Protein AF-0000000084525600 (afdb_homodimer)

Radius of gyration: 21.34 Å; Cα contacts (8 Å, |Δi|>4): 444; chains: 2; bounding box: 60×58×40 Å

Organism: NCBI:txid1123501

Sequence (370 aa):
MEPIRRAALVKATITEIGERGSLDVTVAQIARRAGMSAALAHHYFGGKEDIFLAAMRHTLTVYGAEVRGALAMASGPRERLEAVVRAGFSSSNFRTETVAAWLNFYVLALTSPTAARLLKIYQGRLRANLRHALRPLSAEPAPVAERIAALIDGLYLREALARQTPDGAAATAQVLAALDKELSSMEPIRRAALVKATITEIGERGSLDVTVAQIARRAGMSAALAHHYFGGKEDIFLAAMRHTLTVYGAEVRGALAMASGPRERLEAVVRAGFSSSNFRTETVAAWLNFYVLALTSPTAARLLKIYQGRLRANLRHALRPLSAEPAPVAERIAALIDGLYLREALARQTPDGAAATAQVLAALDKELSS

Foldseek 3Di:
DLVVLLVLLLVLLLVVLLVVLELPDFCQSSQVSSVHHSVVSCVNQNGSVRSLLSSVVVVLVVLVVQLVVQCVVADALLSNLLSLLLSLLDPVCLPSSNLSSVVNLVVCLVPDVSSVVVVCVSLVVQLVSQLVSCVVQAPCSNVLSVVLSVLSVVLSNCQSPDPDHRDSPVSSVVSVVVVCVRRPD/DLVVLLVLLLVLLLVVLLVVLELPDFLQSSQVSSVHHSVVSCVNQNGSVRSLLSSVVVVLVVLVVQLVVQCVVADALLSNLLSLLLSLLDPVCLPSSNLSSVVNLVVCLVPDVSSVVVVCVSLVVQLVSQLVSCVVQAPCSNVLSVVLSVLSVVLSNCQSPDPDHRDSVVSSVVSVVVVCVRRVD

Secondary structure (DSSP, 8-state):
-HHHHHHHHHHHHHHHHHHHSSS---HHHHHHHTT--HHHHHHHH-SHHHHHHHHHHHHHHHHHHHHHHHHHH--SHHHHHHHHHHHHT-GGGGSHHHHHHHHHHHHHHTT-HHHHHHHHHHHHHHHHHHHHHHTTT-S-HHHHHHHHHHHHHHHHHHHHT-SSPP-HHHHHHHHHHHHHHHH--/-HHHHHHHHHHHHHHHHHHHSSS---HHHHHHHTT--HHHHHHHH-SHHHHHHHHHHHHHHHHHHHHHHHHHH--SHHHHHHHHHHHTT-GGGGSHHHHHHHHHHHHHHTT-HHHHHHHHHHHHHHHHHHHHHHTTT-S-HHHHHHHHHHHHHHHHHHHHT-SSPP-HHHHHHHHHHHHHHHH--

Solvent-accessible surface area (backbone atoms only — not comparable to full-atom values): 18825 Å² total; per-residue (Å²): 110,68,66,56,54,52,49,36,42,26,52,22,40,39,49,53,24,26,76,66,28,41,82,89,62,50,54,52,59,26,16,51,69,43,73,42,52,46,68,57,45,34,70,74,44,53,53,55,67,45,40,48,52,50,28,48,52,50,52,50,50,54,50,49,49,52,37,52,55,42,43,71,70,34,78,54,43,68,41,32,43,49,29,54,51,44,56,68,35,34,72,74,58,62,34,64,31,46,43,26,46,52,43,46,45,56,31,44,29,73,74,31,70,67,46,34,50,53,49,48,51,53,54,47,51,53,34,48,55,38,24,62,31,27,50,90,62,39,97,54,24,63,65,52,18,51,51,50,48,21,28,51,50,13,39,45,54,52,35,65,68,39,94,57,82,63,53,35,66,60,49,38,51,52,53,52,51,52,48,50,35,70,53,52,128,112,67,67,56,54,51,49,37,42,26,53,22,40,40,49,52,25,26,76,66,28,40,82,88,64,50,54,53,59,27,16,52,70,43,74,42,51,46,68,56,45,33,70,75,45,53,53,57,67,45,40,46,51,51,29,49,52,50,52,50,48,53,50,50,49,53,37,51,55,42,43,72,69,35,78,55,43,68,41,31,44,51,30,54,50,43,57,68,35,36,72,74,58,62,33,63,29,47,41,25,46,52,43,45,45,57,32,45,29,71,72,31,69,67,46,33,50,53,50,47,52,52,54,48,51,56,34,50,54,38,23,62,30,26,51,88,63,38,97,54,23,64,65,52,19,52,52,53,49,20,28,52,50,11,40,46,54,54,36,66,66,39,94,57,82,63,54,37,66,60,49,37,51,51,53,52,52,53,48,48,34,70,51,54,127

Structure (mmCIF, N/CA/C/O backbone):
data_AF-0000000084525600-model_v1
#
loop_
_entity.id
_entity.type
_entity.pdbx_description
1 polymer 'HTH-type transcriptional regulator BetI'
#
loop_
_atom_site.group_PDB
_atom_site.id
_atom_site.type_symbol
_atom_site.label_atom_id
_atom_site.label_alt_id
_atom_site.label_comp_id
_atom_site.label_asym_id
_atom_site.label_entity_id
_atom_si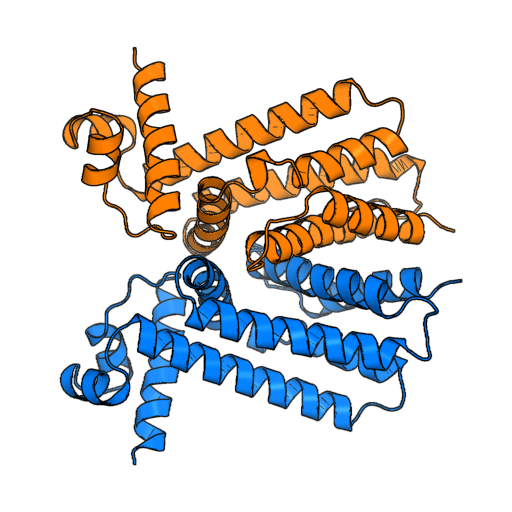te.label_seq_id
_atom_site.pdbx_PDB_ins_code
_atom_site.Cartn_x
_atom_site.Cartn_y
_atom_site.Cartn_z
_atom_site.occupancy
_atom_site.B_iso_or_equiv
_atom_site.auth_seq_id
_atom_site.auth_comp_id
_atom_site.auth_asym_id
_atom_site.auth_atom_id
_atom_site.pdbx_PDB_model_num
ATOM 1 N N . MET A 1 1 ? 33 9.891 14.031 1 55.5 1 MET A N 1
ATOM 2 C CA . MET A 1 1 ? 32.031 10.688 14.766 1 55.5 1 MET A CA 1
ATOM 3 C C . MET A 1 1 ? 30.844 11.031 13.883 1 55.5 1 MET A C 1
ATOM 5 O O . MET A 1 1 ? 29.688 10.875 14.289 1 55.5 1 MET A O 1
ATOM 9 N N . GLU A 1 2 ? 31.078 11.297 12.555 1 70.38 2 GLU A N 1
ATOM 10 C CA . GLU A 1 2 ? 30.078 11.789 11.609 1 70.38 2 GLU A CA 1
ATOM 11 C C . GLU A 1 2 ? 29.109 10.68 11.211 1 70.38 2 GLU A C 1
ATOM 13 O O . GLU A 1 2 ? 27.891 10.859 11.273 1 70.38 2 GLU A O 1
ATOM 18 N N . PRO A 1 3 ? 29.75 9.555 11.195 1 72.94 3 PRO A N 1
ATOM 19 C CA . PRO A 1 3 ? 28.844 8.461 10.82 1 72.94 3 PRO A CA 1
ATOM 20 C C . PRO A 1 3 ? 27.938 8.039 11.969 1 72.94 3 PRO A C 1
ATOM 22 O O . PRO A 1 3 ? 26.766 7.703 11.734 1 72.94 3 PRO A O 1
ATOM 25 N N . ILE A 1 4 ? 28.406 8.219 13.102 1 82.81 4 ILE A N 1
ATOM 26 C CA . ILE A 1 4 ? 27.625 7.809 14.258 1 82.81 4 ILE A CA 1
ATOM 27 C C . ILE A 1 4 ? 26.469 8.789 14.484 1 82.81 4 ILE A C 1
A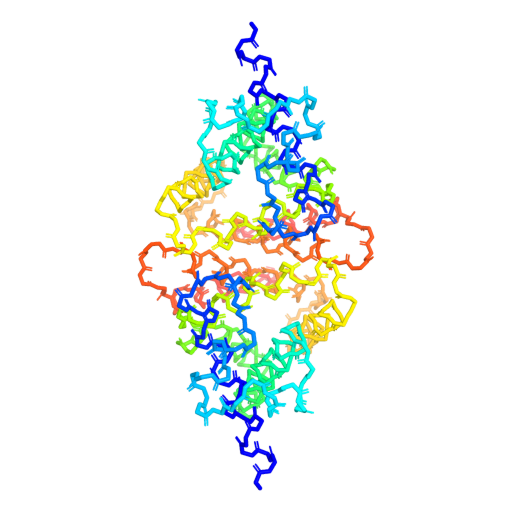TOM 29 O O . ILE A 1 4 ? 25.344 8.383 14.758 1 82.81 4 ILE A O 1
ATOM 33 N N . ARG A 1 5 ? 26.75 10.086 14.367 1 87.88 5 ARG A N 1
ATOM 34 C CA . ARG A 1 5 ? 25.734 11.109 14.57 1 87.88 5 ARG A CA 1
ATOM 35 C C . ARG A 1 5 ? 24.656 11.023 13.492 1 87.88 5 ARG A C 1
ATOM 37 O O . ARG A 1 5 ? 23.469 11.18 13.789 1 87.88 5 ARG A O 1
ATOM 44 N N . ARG A 1 6 ? 25.062 10.727 12.336 1 90.88 6 ARG A N 1
ATOM 45 C CA . ARG A 1 6 ? 24.109 10.562 11.25 1 90.88 6 ARG A CA 1
ATOM 46 C C . ARG A 1 6 ? 23.188 9.375 11.508 1 90.88 6 ARG A C 1
ATOM 48 O O . ARG A 1 6 ? 21.969 9.461 11.281 1 90.88 6 ARG A O 1
ATOM 55 N N . ALA A 1 7 ? 23.828 8.352 12 1 92.69 7 ALA A N 1
ATOM 56 C CA . ALA A 1 7 ? 23.047 7.152 12.305 1 92.69 7 ALA A CA 1
ATOM 57 C C . ALA A 1 7 ? 22.047 7.418 13.422 1 92.69 7 ALA A C 1
ATOM 59 O O . ALA A 1 7 ? 20.938 6.887 13.406 1 92.69 7 ALA A O 1
ATOM 60 N N . ALA A 1 8 ? 22.453 8.188 14.344 1 94.62 8 ALA A N 1
ATOM 61 C CA . ALA A 1 8 ? 21.562 8.531 15.453 1 94.62 8 ALA A CA 1
ATOM 62 C C . ALA A 1 8 ? 20.359 9.336 14.969 1 94.62 8 ALA A C 1
ATOM 64 O O . ALA A 1 8 ? 19.234 9.117 15.43 1 94.62 8 ALA A O 1
ATOM 65 N N . LEU A 1 9 ? 20.625 10.219 14.055 1 94.88 9 LEU A N 1
ATOM 66 C CA . LEU A 1 9 ? 19.547 11.023 13.492 1 94.88 9 LEU A CA 1
ATOM 67 C C . LEU A 1 9 ? 18.594 10.156 12.664 1 94.88 9 LEU A C 1
ATOM 69 O O . LEU A 1 9 ? 17.375 10.344 12.719 1 94.88 9 LEU A O 1
ATOM 73 N N . VAL A 1 10 ? 19.141 9.281 11.992 1 95.19 10 VAL A N 1
ATOM 74 C CA . VAL A 1 10 ? 18.359 8.359 11.172 1 95.19 10 VAL A CA 1
ATOM 75 C C . VAL A 1 10 ? 17.453 7.5 12.062 1 95.19 10 VAL A C 1
ATOM 77 O O . VAL A 1 10 ? 16.266 7.379 11.805 1 95.19 10 VAL A O 1
ATOM 80 N N . LYS A 1 11 ? 18 7 13.102 1 95.06 11 LYS A N 1
ATOM 81 C CA . LYS A 1 11 ? 17.234 6.176 14.031 1 95.06 11 LYS A CA 1
ATOM 82 C C . LYS A 1 11 ? 16.156 6.996 14.727 1 95.06 11 LYS A C 1
ATOM 84 O O . LYS A 1 11 ? 15.031 6.527 14.898 1 95.06 11 LYS A O 1
ATOM 89 N N . ALA A 1 12 ? 16.516 8.164 15.109 1 96.56 12 ALA A N 1
ATOM 90 C CA . ALA A 1 12 ? 15.57 9.07 15.75 1 96.56 12 ALA A CA 1
ATOM 91 C C . ALA A 1 12 ? 14.414 9.406 14.82 1 96.56 12 ALA A C 1
ATOM 93 O O . ALA A 1 12 ? 13.273 9.531 15.258 1 96.56 12 ALA A O 1
ATOM 94 N N . THR A 1 13 ? 14.711 9.57 13.547 1 96.62 13 THR A N 1
ATOM 95 C CA . THR A 1 13 ? 13.695 9.891 12.547 1 96.62 13 THR A CA 1
ATOM 96 C C . THR A 1 13 ? 12.664 8.766 12.445 1 96.62 13 THR A C 1
ATOM 98 O O . THR A 1 13 ? 11.461 9.016 12.492 1 96.62 13 THR A O 1
ATOM 101 N N . ILE A 1 14 ? 13.133 7.59 12.383 1 96 14 ILE A N 1
ATOM 102 C CA . ILE A 1 14 ? 12.258 6.426 12.273 1 96 14 ILE A CA 1
ATOM 103 C C . ILE A 1 14 ? 11.383 6.312 13.516 1 96 14 ILE A C 1
ATOM 105 O O . ILE A 1 14 ? 10.18 6.082 13.422 1 96 14 ILE A O 1
ATOM 109 N N . THR A 1 15 ? 11.984 6.547 14.609 1 95.56 15 THR A N 1
ATOM 110 C CA . THR A 1 15 ? 11.258 6.434 15.875 1 95.56 15 THR A CA 1
ATOM 111 C C . THR A 1 15 ? 10.195 7.516 15.992 1 95.56 15 THR A C 1
ATOM 113 O O . THR A 1 15 ? 9.055 7.234 16.359 1 95.56 15 THR A O 1
ATOM 116 N N . GLU A 1 16 ? 10.562 8.773 15.641 1 95.75 16 GLU A N 1
ATOM 117 C CA . GLU A 1 16 ? 9.609 9.883 15.734 1 95.75 16 GLU A CA 1
ATOM 118 C C . GLU A 1 16 ? 8.438 9.68 14.789 1 95.75 16 GLU A C 1
ATOM 120 O O . GLU A 1 16 ? 7.281 9.906 15.164 1 95.75 16 GLU A O 1
ATOM 125 N N . ILE A 1 17 ? 8.672 9.227 13.602 1 94.25 17 ILE A N 1
ATOM 126 C CA . ILE A 1 17 ? 7.625 8.977 12.625 1 94.25 17 ILE A CA 1
ATOM 127 C C . ILE A 1 17 ? 6.734 7.828 13.102 1 94.25 17 ILE A C 1
ATOM 129 O O . ILE A 1 17 ? 5.516 7.867 12.922 1 94.25 17 ILE A O 1
ATOM 133 N N . GLY A 1 18 ? 7.383 6.844 13.703 1 92.81 18 GLY A N 1
ATOM 134 C CA . GLY A 1 18 ? 6.633 5.727 14.25 1 92.81 18 GLY A CA 1
ATOM 135 C C . GLY A 1 18 ? 5.652 6.137 15.328 1 92.81 18 GLY A C 1
ATOM 136 O O . GLY A 1 18 ? 4.508 5.684 15.344 1 92.81 18 GLY A O 1
ATOM 137 N N . GLU A 1 19 ? 6.074 6.984 16.234 1 92 19 GLU A N 1
ATOM 138 C CA . GLU A 1 19 ? 5.246 7.43 17.344 1 92 19 GLU A CA 1
ATOM 139 C C . GLU A 1 19 ? 4.098 8.312 16.859 1 92 19 GLU A C 1
ATOM 141 O O . GLU A 1 19 ? 2.98 8.227 17.359 1 92 19 GLU A O 1
ATOM 146 N N . ARG A 1 20 ? 4.391 9.109 15.852 1 91.31 20 ARG A N 1
ATOM 147 C CA . ARG A 1 20 ? 3.389 10.047 15.352 1 91.31 20 ARG A CA 1
ATOM 148 C C . ARG A 1 20 ? 2.5 9.391 14.297 1 91.31 20 ARG A C 1
ATOM 150 O O . ARG A 1 20 ? 1.348 9.781 14.117 1 91.31 20 ARG A O 1
ATOM 157 N N . GLY A 1 21 ? 3.135 8.469 13.562 1 91.62 21 GLY A N 1
ATOM 158 C CA . GLY A 1 21 ? 2.43 7.797 12.484 1 91.62 21 GLY A CA 1
ATOM 159 C C . GLY A 1 21 ? 2.482 8.555 11.164 1 91.62 21 GLY A C 1
ATOM 160 O O . GLY A 1 21 ? 1.994 8.07 10.148 1 91.62 21 GLY A O 1
ATOM 161 N N . SER A 1 22 ? 3.018 9.82 11.234 1 91.25 22 SER A N 1
ATOM 162 C CA . SER A 1 22 ? 3.037 10.68 10.062 1 91.25 22 SER A CA 1
ATOM 163 C C . SER A 1 22 ? 4.348 11.445 9.961 1 91.25 22 SER A C 1
ATOM 165 O O . SER A 1 22 ? 5.188 11.383 10.859 1 91.25 22 SER A O 1
ATOM 167 N N . LEU A 1 23 ? 4.465 12.156 8.828 1 89.94 23 LEU A N 1
ATOM 168 C CA . LEU A 1 23 ? 5.656 12.977 8.625 1 89.94 23 LEU A CA 1
ATOM 169 C C . LEU A 1 23 ? 5.516 14.32 9.32 1 89.94 23 LEU A C 1
ATOM 171 O O . LEU A 1 23 ? 6.344 15.211 9.125 1 89.94 23 LEU A O 1
ATOM 175 N N . ASP A 1 24 ? 4.457 14.43 10.102 1 87.62 24 ASP A N 1
ATOM 176 C CA . ASP A 1 24 ? 4.258 15.672 10.836 1 87.62 24 ASP A CA 1
ATOM 177 C C . ASP A 1 24 ? 5.172 15.742 12.055 1 87.62 24 ASP A C 1
ATOM 179 O O . ASP A 1 24 ? 4.695 15.812 13.195 1 87.62 24 ASP A O 1
ATOM 183 N N . VAL A 1 25 ? 6.43 15.703 11.867 1 92.06 25 VAL A N 1
ATOM 184 C CA . VAL A 1 25 ? 7.484 15.836 12.875 1 92.06 25 VAL A CA 1
ATOM 185 C C . VAL A 1 25 ? 8.453 16.938 12.469 1 92.06 25 VAL A C 1
ATOM 187 O O . VAL A 1 25 ? 8.586 17.25 11.281 1 92.06 25 VAL A O 1
ATOM 190 N N . THR A 1 26 ? 9.055 17.531 13.445 1 92.94 26 THR A N 1
ATOM 191 C CA . THR A 1 26 ? 9.977 18.625 13.141 1 92.94 26 THR A CA 1
ATOM 192 C C . THR A 1 26 ? 11.422 18.141 13.258 1 92.94 26 THR A C 1
ATOM 194 O O . THR A 1 26 ? 11.703 17.156 13.93 1 92.94 26 THR A O 1
ATOM 197 N N . VAL A 1 27 ? 12.258 18.891 12.594 1 94.31 27 VAL A N 1
ATOM 198 C CA . VAL A 1 27 ? 13.688 18.625 12.719 1 94.31 27 VAL A CA 1
ATOM 199 C C . VAL A 1 27 ? 14.109 18.734 14.18 1 94.31 27 VAL A C 1
ATOM 201 O O . VAL A 1 27 ? 14.93 17.953 14.656 1 94.31 27 VAL A O 1
ATOM 204 N N . ALA A 1 28 ? 13.508 19.672 14.852 1 95.38 28 ALA A N 1
ATOM 205 C CA . ALA A 1 28 ? 13.828 19.891 16.266 1 95.38 28 ALA A CA 1
ATOM 206 C C . ALA A 1 28 ? 13.469 18.672 17.109 1 95.38 28 ALA A C 1
ATOM 208 O O . ALA A 1 28 ? 14.227 18.266 17.984 1 95.38 28 ALA A O 1
ATOM 209 N N . GLN A 1 29 ? 12.344 18.078 16.922 1 95.88 29 GLN A N 1
ATOM 210 C CA . GLN A 1 29 ? 11.906 16.875 17.625 1 95.88 29 GLN A CA 1
ATOM 211 C C . GLN A 1 29 ? 12.836 15.703 17.344 1 95.88 29 GLN A C 1
ATOM 213 O O . GLN A 1 29 ? 13.203 14.969 18.266 1 95.88 29 GLN A O 1
ATOM 218 N N . ILE A 1 30 ? 13.227 15.547 16.078 1 96.44 30 ILE A N 1
ATOM 219 C CA . ILE A 1 30 ? 14.125 14.477 15.672 1 96.44 30 ILE A CA 1
ATOM 220 C C . ILE A 1 30 ? 15.484 14.672 16.344 1 96.44 30 ILE A C 1
ATOM 222 O O . ILE A 1 30 ? 16.047 13.727 16.891 1 96.44 30 ILE A O 1
ATOM 226 N N . ALA A 1 31 ? 15.938 15.93 16.266 1 96.56 31 ALA A N 1
ATOM 227 C CA . ALA A 1 31 ? 17.234 16.266 16.859 1 96.56 31 ALA A CA 1
ATOM 228 C C . ALA A 1 31 ? 17.234 15.984 18.359 1 96.56 31 ALA A C 1
ATOM 230 O O . ALA A 1 31 ? 18.188 15.383 18.875 1 96.56 31 ALA A O 1
ATOM 231 N N . ARG A 1 32 ? 16.219 16.391 19.016 1 96.81 32 ARG A N 1
ATOM 232 C CA . ARG A 1 32 ? 16.094 16.172 20.453 1 96.81 32 ARG A CA 1
ATOM 233 C C . ARG A 1 32 ? 16.125 14.688 20.797 1 96.81 32 ARG A C 1
ATOM 235 O O . ARG A 1 32 ? 16.812 14.281 21.734 1 96.81 32 ARG A O 1
ATOM 242 N N . ARG A 1 33 ? 15.414 13.938 20.094 1 95.69 33 ARG A N 1
ATOM 243 C CA . ARG A 1 33 ? 15.391 12.492 20.297 1 95.69 33 ARG A CA 1
ATOM 244 C C . ARG A 1 33 ? 16.781 11.891 20.109 1 95.69 33 ARG A C 1
ATOM 246 O O . ARG A 1 33 ? 17.141 10.922 20.781 1 95.69 33 ARG A O 1
ATOM 253 N N . ALA A 1 34 ? 17.547 12.445 19.172 1 96 34 ALA A N 1
ATOM 254 C CA . ALA A 1 34 ? 18.891 11.953 18.859 1 96 34 ALA A CA 1
ATOM 255 C C . ALA A 1 34 ? 19.922 12.508 19.828 1 96 34 ALA A C 1
ATOM 257 O O . ALA A 1 34 ? 21.109 12.195 19.734 1 96 34 ALA A O 1
ATOM 258 N N . GLY A 1 35 ? 19.5 13.359 20.719 1 96 35 GLY A N 1
ATOM 259 C CA . GLY A 1 35 ? 20.422 13.984 21.656 1 96 35 GLY A CA 1
ATOM 260 C C . GLY A 1 35 ? 21.281 15.055 21.016 1 96 35 GLY A C 1
ATOM 261 O O . GLY A 1 35 ? 22.453 15.219 21.375 1 96 35 GLY A O 1
ATOM 262 N N . MET A 1 36 ? 20.734 15.68 20.016 1 95.62 36 MET A N 1
ATOM 263 C CA . MET A 1 36 ? 21.484 16.688 19.266 1 95.62 36 MET A CA 1
ATOM 264 C C . MET A 1 36 ? 20.703 18 19.188 1 95.62 36 MET A C 1
ATOM 266 O O . MET A 1 36 ? 19.5 18.031 19.453 1 95.62 36 MET A O 1
ATOM 270 N N . SER A 1 37 ? 21.453 19.062 18.828 1 94.56 37 SER A N 1
ATOM 271 C CA . SER A 1 37 ? 20.781 20.328 18.578 1 94.56 37 SER A CA 1
ATOM 272 C C . SER A 1 37 ? 20.156 20.359 17.188 1 94.56 37 SER A C 1
ATOM 274 O O . SER A 1 37 ? 20.594 19.625 16.281 1 94.56 37 SER A O 1
ATOM 276 N N . ALA A 1 38 ? 19.094 21.172 17 1 93.94 38 ALA A N 1
ATOM 277 C CA . ALA A 1 38 ? 18.469 21.344 15.695 1 93.94 38 ALA A CA 1
ATOM 278 C C . ALA A 1 38 ? 19.484 21.859 14.672 1 93.94 38 ALA A C 1
ATOM 280 O O . ALA A 1 38 ? 19.438 21.453 13.5 1 93.94 38 ALA A O 1
ATOM 281 N N . ALA A 1 39 ? 20.422 22.703 15.109 1 93.31 39 ALA A N 1
ATOM 282 C CA . ALA A 1 39 ? 21.453 23.25 14.234 1 93.31 39 ALA A CA 1
ATOM 283 C C . ALA A 1 39 ? 22.375 22.156 13.719 1 93.31 39 ALA A C 1
ATOM 285 O O . ALA A 1 39 ? 22.719 22.141 12.531 1 93.31 39 ALA A O 1
ATOM 286 N N . LEU A 1 40 ? 22.688 21.328 14.523 1 91.94 40 LEU A N 1
ATOM 287 C CA . LEU A 1 40 ? 23.562 20.219 14.148 1 91.94 40 LEU A CA 1
ATOM 288 C C . LEU A 1 40 ? 22.859 19.266 13.188 1 91.94 40 LEU A C 1
ATOM 290 O O . LEU A 1 40 ? 23.469 18.797 12.227 1 91.94 40 LEU A O 1
ATOM 294 N N . ALA A 1 41 ? 21.578 18.969 13.461 1 93.12 41 ALA A N 1
ATOM 295 C CA . ALA A 1 41 ? 20.797 18.125 12.57 1 93.12 41 ALA A CA 1
ATOM 296 C C . ALA A 1 41 ? 20.703 18.734 11.172 1 93.12 41 ALA A C 1
ATOM 298 O O . ALA A 1 41 ? 20.828 18.031 10.172 1 93.12 41 ALA A O 1
ATOM 299 N N . HIS A 1 42 ? 20.516 20.016 11.156 1 92 42 HIS A N 1
ATOM 300 C CA . HIS A 1 42 ? 20.438 20.719 9.883 1 92 42 HIS A CA 1
ATOM 301 C C . HIS A 1 42 ? 21.766 20.656 9.125 1 92 42 HIS A C 1
ATOM 303 O O . HIS A 1 42 ? 21.781 20.594 7.895 1 92 42 HIS A O 1
ATOM 309 N N . HIS A 1 43 ? 22.766 20.75 9.883 1 90.38 43 HIS A N 1
ATOM 310 C CA . HIS A 1 43 ? 24.078 20.641 9.281 1 90.38 43 HIS A CA 1
ATOM 311 C C . HIS A 1 43 ? 24.281 19.297 8.594 1 90.38 43 HIS A C 1
ATOM 313 O O . HIS A 1 43 ? 24.828 19.234 7.492 1 90.38 43 HIS A O 1
ATOM 319 N N . TYR A 1 44 ? 23.703 18.281 9.156 1 90 44 TYR A N 1
ATOM 320 C CA . TYR A 1 44 ? 23.922 16.938 8.625 1 90 44 TYR A CA 1
ATOM 321 C C . TYR A 1 44 ? 22.953 16.656 7.469 1 90 44 TYR A C 1
ATOM 323 O O . TYR A 1 44 ? 23.328 16 6.492 1 90 44 TYR A O 1
ATOM 331 N N . PHE A 1 45 ? 21.609 16.984 7.438 1 89.38 45 PHE A N 1
ATOM 332 C CA . PHE A 1 45 ? 20.641 16.516 6.457 1 89.38 45 PHE A CA 1
ATOM 333 C C . PHE A 1 45 ? 19.828 17.672 5.887 1 89.38 45 PHE A C 1
ATOM 335 O O . PHE A 1 45 ? 19.203 17.531 4.84 1 89.38 45 PHE A O 1
ATOM 342 N N . GLY A 1 46 ? 20 18.734 6.367 1 88.25 46 GLY A N 1
ATOM 343 C CA . GLY A 1 46 ? 19.188 19.844 5.906 1 88.25 46 GLY A CA 1
ATOM 344 C C . GLY A 1 46 ? 17.812 19.875 6.527 1 88.25 46 GLY A C 1
ATOM 345 O O . GLY A 1 46 ? 17.672 19.953 7.75 1 88.25 46 GLY A O 1
ATOM 346 N N . GLY A 1 47 ? 16.703 19.5 5.668 1 90.12 47 GLY A N 1
ATOM 347 C CA . GLY A 1 47 ? 15.336 19.594 6.156 1 90.12 47 GLY A CA 1
ATOM 348 C C . GLY A 1 47 ? 14.742 18.25 6.516 1 90.12 47 GLY A C 1
ATOM 349 O O . GLY A 1 47 ? 15.43 17.219 6.461 1 90.12 47 GLY A O 1
ATOM 350 N N . LYS A 1 48 ? 13.531 18.281 6.906 1 91 48 LYS A N 1
ATOM 351 C CA . LYS A 1 48 ? 12.828 17.094 7.391 1 91 48 LYS A CA 1
ATOM 352 C C . LYS A 1 48 ? 12.734 16.031 6.301 1 91 48 LYS A C 1
ATOM 354 O O . LYS A 1 48 ? 12.914 14.836 6.57 1 91 48 LYS A O 1
ATOM 359 N N . GLU A 1 49 ? 12.477 16.453 5.109 1 92.62 49 GLU A N 1
ATOM 360 C CA . GLU A 1 49 ? 12.375 15.5 4.008 1 92.62 49 GLU A CA 1
ATOM 361 C C . GLU A 1 49 ? 13.719 14.812 3.758 1 92.62 49 GLU A C 1
ATOM 363 O O . GLU A 1 49 ? 13.766 13.602 3.514 1 92.62 49 GLU A O 1
ATOM 368 N N . ASP A 1 50 ? 14.758 15.555 3.861 1 94.31 50 ASP A N 1
ATOM 369 C CA . ASP A 1 50 ? 16.094 15.008 3.639 1 94.31 50 ASP A CA 1
ATOM 370 C C . ASP A 1 50 ? 16.453 13.977 4.707 1 94.31 50 ASP A C 1
ATOM 372 O O . ASP A 1 50 ? 17.047 12.945 4.406 1 94.31 50 ASP A O 1
ATOM 376 N N . ILE A 1 51 ? 16.125 14.312 5.926 1 94.75 51 ILE A N 1
ATOM 377 C CA . ILE A 1 51 ? 16.422 13.383 7.016 1 94.75 51 ILE A CA 1
ATOM 378 C C . ILE A 1 51 ? 15.594 12.109 6.836 1 94.75 51 ILE A C 1
ATOM 380 O O . ILE A 1 51 ? 16.078 11.008 7.082 1 94.75 51 ILE A O 1
ATOM 384 N N . PHE A 1 52 ? 14.383 12.281 6.465 1 96.44 52 PHE A N 1
ATOM 385 C CA . PHE A 1 52 ? 13.516 11.125 6.266 1 96.44 52 PHE A CA 1
ATOM 386 C C . PHE A 1 52 ? 14.031 10.25 5.129 1 96.44 52 PHE A C 1
ATOM 388 O O . PHE A 1 52 ? 14.047 9.023 5.238 1 96.44 52 PHE A O 1
ATOM 395 N N . LEU A 1 53 ? 14.445 10.852 4.008 1 97.12 53 LEU A N 1
ATOM 396 C CA . LEU A 1 53 ? 14.977 10.102 2.877 1 97.12 53 LEU A CA 1
ATOM 397 C C . LEU A 1 53 ? 16.234 9.336 3.279 1 97.12 53 LEU A C 1
ATOM 399 O O . LEU A 1 53 ? 16.438 8.203 2.846 1 97.12 53 LEU A O 1
ATOM 403 N N . ALA A 1 54 ? 17 9.969 4.137 1 96.12 54 ALA A N 1
ATOM 404 C CA . ALA A 1 54 ? 18.188 9.281 4.652 1 96.12 54 ALA A CA 1
ATOM 405 C C . ALA A 1 54 ? 17.797 8.07 5.504 1 96.12 54 ALA A C 1
ATOM 407 O O . ALA A 1 54 ? 18.422 7.02 5.422 1 96.12 54 ALA A O 1
ATOM 408 N N . ALA A 1 55 ? 16.781 8.242 6.316 1 96.5 55 ALA A N 1
ATOM 409 C CA . ALA A 1 55 ? 16.281 7.148 7.141 1 96.5 55 ALA A CA 1
ATOM 410 C C . ALA A 1 55 ? 15.766 6.004 6.273 1 96.5 55 ALA A C 1
ATOM 412 O O . ALA A 1 55 ? 16.031 4.832 6.555 1 96.5 55 ALA A O 1
ATOM 413 N N . MET A 1 56 ? 15.109 6.316 5.184 1 97.62 56 MET A N 1
ATOM 414 C CA . MET A 1 56 ? 14.57 5.289 4.297 1 97.62 56 MET A CA 1
ATOM 415 C C . MET A 1 56 ? 15.688 4.59 3.529 1 97.62 56 MET A C 1
ATOM 417 O O . MET A 1 56 ? 15.633 3.379 3.312 1 97.62 56 MET A O 1
ATOM 421 N N . ARG A 1 57 ? 16.656 5.367 3.121 1 97.25 57 ARG A N 1
ATOM 422 C CA . ARG A 1 57 ? 17.812 4.75 2.48 1 97.25 57 ARG A CA 1
ATOM 423 C C . ARG A 1 57 ? 18.469 3.734 3.406 1 97.25 57 ARG A C 1
ATOM 425 O O . ARG A 1 57 ? 18.859 2.65 2.969 1 97.25 57 ARG A O 1
ATOM 432 N N . HIS A 1 58 ? 18.609 4.148 4.652 1 95.56 58 HIS A N 1
ATOM 433 C CA . HIS A 1 58 ? 19.172 3.236 5.641 1 95.56 58 HIS A CA 1
ATOM 434 C C . HIS A 1 58 ? 18.312 1.993 5.801 1 95.56 58 HIS A C 1
ATOM 436 O O . HIS A 1 58 ? 18.812 0.87 5.797 1 95.56 58 HIS A O 1
ATOM 442 N N . THR A 1 59 ? 17.031 2.158 5.941 1 95.81 59 THR A N 1
ATOM 443 C CA . THR A 1 59 ? 16.094 1.058 6.102 1 95.81 59 THR A CA 1
ATOM 444 C C . THR A 1 59 ? 16.156 0.104 4.914 1 95.81 59 THR A C 1
ATOM 446 O O . THR A 1 59 ? 16.219 -1.115 5.09 1 95.81 59 THR A O 1
ATOM 449 N N . LEU A 1 60 ? 16.219 0.637 3.709 1 97.06 60 LEU A N 1
ATOM 450 C CA . LEU A 1 60 ? 16.281 -0.168 2.494 1 97.06 60 LEU A CA 1
ATOM 451 C C . LEU A 1 60 ? 17.625 -0.898 2.398 1 97.06 60 LEU A C 1
ATOM 453 O O . LEU A 1 60 ? 17.688 -2.018 1.884 1 97.06 60 LEU A O 1
ATOM 457 N N . THR A 1 61 ? 18.672 -0.244 2.867 1 96.31 61 THR A N 1
ATOM 458 C CA . THR A 1 61 ? 20 -0.874 2.883 1 96.31 61 THR A CA 1
ATOM 459 C C . THR A 1 61 ? 20 -2.084 3.814 1 96.31 61 THR A C 1
ATOM 461 O O . THR A 1 61 ? 20.531 -3.143 3.457 1 96.31 61 THR A O 1
ATOM 464 N N . VAL A 1 62 ? 19.422 -1.923 4.992 1 94.75 62 VAL A N 1
ATOM 465 C CA . VAL A 1 62 ? 19.328 -3.008 5.965 1 94.75 62 VAL A CA 1
ATOM 466 C C . VAL A 1 62 ? 18.484 -4.145 5.395 1 94.75 62 VAL A C 1
ATOM 468 O O . VAL A 1 62 ? 18.875 -5.312 5.473 1 94.75 62 VAL A O 1
ATOM 471 N N . TYR A 1 63 ? 17.375 -3.838 4.801 1 95.69 63 TYR A N 1
ATOM 472 C CA . TYR A 1 63 ? 16.516 -4.816 4.156 1 95.69 63 TYR A CA 1
ATOM 473 C C . TYR A 1 63 ? 17.25 -5.562 3.055 1 95.69 63 TYR A C 1
ATOM 475 O O . TYR A 1 63 ? 17.188 -6.793 2.971 1 95.69 63 TYR A O 1
ATOM 483 N N . GLY A 1 64 ? 17.953 -4.789 2.209 1 97.06 64 GLY A N 1
ATOM 484 C CA . GLY A 1 64 ? 18.734 -5.398 1.145 1 97.06 64 GLY A CA 1
ATOM 485 C C . GLY A 1 64 ? 19.797 -6.363 1.655 1 97.06 64 GLY A C 1
ATOM 486 O O . GLY A 1 64 ? 20.016 -7.418 1.06 1 97.06 64 GLY A O 1
ATOM 487 N N . ALA A 1 65 ? 20.422 -5.98 2.734 1 96.81 65 ALA A N 1
ATOM 488 C CA . ALA A 1 65 ? 21.438 -6.852 3.332 1 96.81 65 ALA A CA 1
ATOM 489 C C . ALA A 1 65 ? 20.812 -8.141 3.85 1 96.81 65 ALA A C 1
ATOM 491 O O . ALA A 1 65 ? 21.391 -9.219 3.709 1 96.81 65 ALA A O 1
ATOM 492 N N . GLU A 1 66 ? 19.625 -8.031 4.461 1 96.12 66 GLU A N 1
ATOM 493 C CA . GLU A 1 66 ? 18.906 -9.211 4.93 1 96.12 66 GLU A CA 1
ATOM 494 C C . GLU A 1 66 ? 18.578 -10.148 3.777 1 96.12 66 GLU A C 1
ATOM 496 O O . GLU A 1 66 ? 18.766 -11.359 3.885 1 96.12 66 GLU A O 1
ATOM 501 N N . VAL A 1 67 ? 18.156 -9.617 2.686 1 97.56 67 VAL A N 1
ATOM 502 C CA . VAL A 1 67 ? 17.812 -10.414 1.511 1 97.56 67 VAL A CA 1
ATOM 503 C C . VAL A 1 67 ? 19.062 -11.094 0.963 1 97.56 67 VAL A C 1
ATOM 505 O O . VAL A 1 67 ? 19.047 -12.297 0.693 1 97.56 67 VAL A O 1
ATOM 508 N N . ARG A 1 68 ? 20.109 -10.328 0.82 1 97.56 68 ARG A N 1
ATOM 509 C CA . ARG A 1 68 ? 21.344 -10.883 0.29 1 97.56 68 ARG A CA 1
ATOM 510 C C . ARG A 1 68 ? 21.859 -12.016 1.174 1 97.56 68 ARG A C 1
ATOM 512 O O . ARG A 1 68 ? 22.344 -13.023 0.671 1 97.56 68 ARG A O 1
ATOM 519 N N . GLY A 1 69 ? 21.812 -11.797 2.465 1 97.56 69 GLY A N 1
ATOM 520 C CA . GLY A 1 69 ? 22.219 -12.852 3.387 1 97.56 69 GLY A CA 1
ATOM 521 C C . GLY A 1 69 ? 21.406 -14.125 3.232 1 97.56 69 GLY A C 1
ATOM 522 O O . GLY A 1 69 ? 21.953 -15.219 3.201 1 97.56 69 GLY A O 1
ATOM 523 N N . ALA A 1 70 ? 20.078 -14.008 3.143 1 97.5 70 ALA A N 1
ATOM 524 C CA . ALA A 1 70 ? 19.188 -15.156 2.967 1 97.5 70 ALA A CA 1
ATOM 525 C C . ALA A 1 70 ? 19.453 -15.859 1.639 1 97.5 70 ALA A C 1
ATOM 527 O O . ALA A 1 70 ? 19.422 -17.094 1.564 1 97.5 70 ALA A O 1
ATOM 528 N N . LEU A 1 71 ? 19.719 -15.055 0.602 1 97.69 71 LEU A N 1
ATOM 529 C CA . LEU A 1 71 ? 19.984 -15.609 -0.722 1 97.69 71 LEU A CA 1
ATOM 530 C C . LEU A 1 71 ? 21.297 -16.391 -0.734 1 97.69 71 LEU A C 1
ATOM 532 O O . LEU A 1 71 ? 21.406 -17.406 -1.433 1 97.69 71 LEU A O 1
ATOM 536 N N . ALA A 1 72 ? 22.234 -15.906 0.018 1 97.44 72 ALA A N 1
ATOM 537 C CA . ALA A 1 72 ? 23.531 -16.578 0.083 1 97.44 72 ALA A CA 1
ATOM 538 C C . ALA A 1 72 ? 23.406 -17.969 0.689 1 97.44 72 ALA A C 1
ATOM 540 O O . ALA A 1 72 ? 24.219 -18.844 0.397 1 97.44 72 ALA A O 1
ATOM 541 N N . MET A 1 73 ? 22.375 -18.188 1.422 1 96.94 73 MET A N 1
ATOM 542 C CA . MET A 1 73 ? 22.188 -19.469 2.121 1 96.94 73 MET A CA 1
ATOM 543 C C . MET A 1 73 ? 21.266 -20.391 1.345 1 96.94 73 MET A C 1
ATOM 545 O O . MET A 1 73 ? 21.109 -21.562 1.693 1 96.94 73 MET A O 1
ATOM 549 N N . ALA A 1 74 ? 20.594 -19.875 0.33 1 97.19 74 ALA A N 1
ATOM 550 C CA . ALA A 1 74 ? 19.594 -20.625 -0.419 1 97.19 74 ALA A CA 1
ATOM 551 C C . ALA A 1 74 ? 20.25 -21.609 -1.38 1 97.19 74 ALA A C 1
ATOM 553 O O . ALA A 1 74 ? 21.234 -21.266 -2.057 1 97.19 74 ALA A O 1
ATOM 554 N N . SER A 1 75 ? 19.672 -22.828 -1.361 1 94.38 75 SER A N 1
ATOM 555 C CA . SER A 1 75 ? 20.156 -23.891 -2.244 1 94.38 75 SER A CA 1
ATOM 556 C C . SER A 1 75 ? 19.219 -24.078 -3.43 1 94.38 75 SER A C 1
ATOM 558 O O . SER A 1 75 ? 18.25 -24.844 -3.348 1 94.38 75 SER A O 1
ATOM 560 N N . GLY A 1 76 ? 19.312 -23.328 -4.469 1 96.94 76 GLY A N 1
ATOM 561 C CA . GLY A 1 76 ? 18.516 -23.516 -5.676 1 96.94 76 GLY A CA 1
ATOM 562 C C . GLY A 1 76 ? 17.438 -22.453 -5.859 1 96.94 76 GLY A C 1
ATOM 563 O O . GLY A 1 76 ? 17.281 -21.578 -5.012 1 96.94 76 GLY A O 1
ATOM 564 N N . PRO A 1 77 ? 16.672 -22.594 -6.965 1 97.38 77 PRO A N 1
ATOM 565 C CA . PRO A 1 77 ? 15.742 -21.531 -7.367 1 97.38 77 PRO A CA 1
ATOM 566 C C . PRO A 1 77 ? 14.555 -21.406 -6.414 1 97.38 77 PRO A C 1
ATOM 568 O O . PRO A 1 77 ? 14.164 -20.297 -6.059 1 97.38 77 PRO A O 1
ATOM 571 N N . ARG A 1 78 ? 14 -22.547 -5.945 1 97.12 78 ARG A N 1
ATOM 572 C CA . ARG A 1 78 ? 12.836 -22.5 -5.059 1 97.12 78 ARG A CA 1
ATOM 573 C C . ARG A 1 78 ? 13.203 -21.906 -3.707 1 97.12 78 ARG A C 1
ATOM 575 O O . ARG A 1 78 ? 12.453 -21.078 -3.162 1 97.12 78 ARG A O 1
ATOM 582 N N . GLU A 1 79 ? 14.273 -22.25 -3.152 1 97.94 79 GLU A N 1
ATOM 583 C CA . GLU A 1 79 ? 14.727 -21.703 -1.877 1 97.94 79 GLU A CA 1
ATOM 584 C C . GLU A 1 79 ? 15.047 -20.219 -1.996 1 97.94 79 GLU A C 1
ATOM 586 O O . GLU A 1 79 ? 14.844 -19.453 -1.048 1 97.94 79 GLU A O 1
ATOM 591 N N . ARG A 1 80 ? 15.555 -19.812 -3.137 1 98.25 80 ARG A N 1
ATOM 592 C CA . ARG A 1 80 ? 15.812 -18.391 -3.383 1 98.25 80 ARG A CA 1
ATOM 593 C C . ARG A 1 80 ? 14.508 -17.594 -3.369 1 98.25 80 ARG A C 1
ATOM 595 O O . ARG A 1 80 ? 14.445 -16.516 -2.777 1 98.25 80 ARG A O 1
ATOM 602 N N . LEU A 1 81 ? 13.477 -18.188 -4.031 1 98.44 81 LEU A N 1
ATOM 603 C CA . LEU A 1 81 ? 12.172 -17.531 -4.004 1 98.44 81 LEU A CA 1
ATOM 604 C C . LEU A 1 81 ? 11.664 -17.391 -2.572 1 98.44 81 LEU A C 1
ATOM 606 O O . LEU A 1 81 ? 11.211 -16.312 -2.172 1 98.44 81 LEU A O 1
ATOM 610 N N . GLU A 1 82 ? 11.797 -18.438 -1.828 1 98 82 GLU A N 1
ATOM 611 C CA . GLU A 1 82 ? 11.32 -18.453 -0.448 1 98 82 GLU A CA 1
ATOM 612 C C . GLU A 1 82 ? 12.078 -17.422 0.398 1 98 82 GLU A C 1
ATOM 614 O O . GLU A 1 82 ? 11.484 -16.75 1.247 1 98 82 GLU A O 1
ATOM 619 N N . ALA A 1 83 ? 13.359 -17.297 0.169 1 98.12 83 ALA A N 1
ATOM 620 C CA . ALA A 1 83 ? 14.188 -16.344 0.894 1 98.12 83 ALA A CA 1
ATOM 621 C C . ALA A 1 83 ? 13.719 -14.914 0.655 1 98.12 83 ALA A C 1
ATOM 623 O O . ALA A 1 83 ? 13.586 -14.133 1.599 1 98.12 83 ALA A O 1
ATOM 624 N N . VAL A 1 84 ? 13.438 -14.609 -0.587 1 98.31 84 VAL A N 1
ATOM 625 C CA . VAL A 1 84 ? 12.984 -13.266 -0.94 1 98.31 84 VAL A CA 1
ATOM 626 C C . VAL A 1 84 ? 11.633 -12.992 -0.282 1 98.31 84 VAL A C 1
ATOM 628 O O . VAL A 1 84 ? 11.43 -11.922 0.306 1 98.31 84 VAL A O 1
ATOM 631 N N . VAL A 1 85 ? 10.719 -13.969 -0.35 1 98.44 85 VAL A N 1
ATOM 632 C CA . VAL A 1 85 ? 9.375 -13.82 0.196 1 98.44 85 VAL A CA 1
ATOM 633 C C . VAL A 1 85 ? 9.445 -13.648 1.712 1 98.44 85 VAL A C 1
ATOM 635 O O . VAL A 1 85 ? 8.852 -12.719 2.268 1 98.44 85 VAL A O 1
ATOM 638 N N . ARG A 1 86 ? 10.203 -14.445 2.418 1 97.69 86 ARG A N 1
ATOM 639 C CA . ARG A 1 86 ? 10.289 -14.43 3.875 1 97.69 86 ARG A CA 1
ATOM 640 C C . ARG A 1 86 ? 10.891 -13.125 4.379 1 97.69 86 ARG A C 1
ATOM 642 O O . ARG A 1 86 ? 10.484 -12.609 5.422 1 97.69 86 ARG A O 1
ATOM 649 N N . ALA A 1 87 ? 11.836 -12.633 3.67 1 96.75 87 ALA A N 1
ATOM 650 C CA . ALA A 1 87 ? 12.469 -11.375 4.066 1 96.75 87 ALA A CA 1
ATOM 651 C C . ALA A 1 87 ? 11.445 -10.234 4.117 1 96.75 87 ALA A C 1
ATOM 653 O O . ALA A 1 87 ? 11.547 -9.344 4.961 1 96.75 87 ALA A O 1
ATOM 654 N N . GLY A 1 88 ? 10.477 -10.312 3.246 1 96.38 88 GLY A N 1
ATOM 655 C CA . GLY A 1 88 ? 9.453 -9.273 3.184 1 96.38 88 GLY A CA 1
ATOM 656 C C . GLY A 1 88 ? 8.531 -9.281 4.387 1 96.38 88 GLY A C 1
ATOM 657 O O . GLY A 1 88 ? 7.863 -8.281 4.664 1 96.38 88 GLY A O 1
ATOM 658 N N . PHE A 1 89 ? 8.523 -10.406 5.125 1 97.38 89 PHE A N 1
ATOM 659 C CA . PHE A 1 89 ? 7.555 -10.562 6.207 1 97.38 89 PHE A CA 1
ATOM 660 C C . PHE A 1 89 ? 8.258 -10.867 7.523 1 97.38 89 PHE A C 1
ATOM 662 O O . PHE A 1 89 ? 7.719 -11.586 8.367 1 97.38 89 PHE A O 1
ATOM 669 N N . SER A 1 90 ? 9.523 -10.414 7.605 1 95.38 90 SER A N 1
ATOM 670 C CA . SER A 1 90 ? 10.25 -10.57 8.859 1 95.38 90 SER A CA 1
ATOM 671 C C . SER A 1 90 ? 9.633 -9.727 9.969 1 95.38 90 SER A C 1
ATOM 673 O O . SER A 1 90 ? 8.969 -8.727 9.695 1 95.38 90 SER A O 1
ATOM 675 N N . SER A 1 91 ? 9.891 -10.062 11.211 1 92.88 91 SER A N 1
ATOM 676 C CA . SER A 1 91 ? 9.344 -9.359 12.359 1 92.88 91 SER A CA 1
ATOM 677 C C . SER A 1 91 ? 9.789 -7.898 12.375 1 92.88 91 SER A C 1
ATOM 679 O O . SER A 1 91 ? 9.023 -7.016 12.766 1 92.88 91 SER A O 1
ATOM 681 N N . SER A 1 92 ? 11.008 -7.613 11.969 1 92 92 SER A N 1
ATOM 682 C CA . SER A 1 92 ? 11.531 -6.25 11.953 1 92 92 SER A CA 1
ATOM 683 C C . SER A 1 92 ? 10.727 -5.355 11.016 1 92 92 SER A C 1
ATOM 685 O O . SER A 1 92 ? 10.57 -4.164 11.273 1 92 92 SER A O 1
ATOM 687 N N . ASN A 1 93 ? 10.141 -5.965 9.977 1 93.12 93 ASN A N 1
ATOM 688 C CA . ASN A 1 93 ? 9.391 -5.203 8.984 1 93.12 93 ASN A CA 1
ATOM 689 C C . ASN A 1 93 ? 8 -4.836 9.492 1 93.12 93 ASN A C 1
ATOM 691 O O . ASN A 1 93 ? 7.332 -3.971 8.922 1 93.12 93 ASN A O 1
ATOM 695 N N . PHE A 1 94 ? 7.598 -5.465 10.688 1 93.25 94 PHE A N 1
ATOM 696 C CA . PHE A 1 94 ? 6.246 -5.203 11.164 1 93.25 94 PHE A CA 1
ATOM 697 C C . PHE A 1 94 ? 6.273 -4.387 12.453 1 93.25 94 PHE A C 1
ATOM 699 O O . PHE A 1 94 ? 5.25 -4.238 13.125 1 93.25 94 PHE A O 1
ATOM 706 N N . ARG A 1 95 ? 7.512 -3.943 12.758 1 92.5 95 ARG A N 1
ATOM 707 C CA . ARG A 1 95 ? 7.543 -2.949 13.82 1 92.5 95 ARG A CA 1
ATOM 708 C C . ARG A 1 95 ? 6.75 -1.704 13.438 1 92.5 95 ARG A C 1
ATOM 710 O O . ARG A 1 95 ? 6.797 -1.265 12.289 1 92.5 95 ARG A O 1
ATOM 717 N N . THR A 1 96 ? 6.117 -1.156 14.445 1 91.06 96 THR A N 1
ATOM 718 C CA . THR A 1 96 ? 5.223 -0.029 14.211 1 91.06 96 THR A CA 1
ATOM 719 C C . THR A 1 96 ? 5.957 1.109 13.508 1 91.06 96 THR A C 1
ATOM 721 O O . THR A 1 96 ? 5.422 1.72 12.578 1 91.06 96 THR A O 1
ATOM 724 N N . GLU A 1 97 ? 7.176 1.379 13.891 1 94.19 97 GLU A N 1
ATOM 725 C CA . GLU A 1 97 ? 7.941 2.486 13.328 1 94.19 97 GLU A CA 1
ATOM 726 C C . GLU A 1 97 ? 8.328 2.207 11.875 1 94.19 97 GLU A C 1
ATOM 728 O O . GLU A 1 97 ? 8.359 3.123 11.047 1 94.19 97 GLU A O 1
ATOM 733 N N . THR A 1 98 ? 8.578 0.96 11.555 1 94.75 98 THR A N 1
ATOM 734 C CA . THR A 1 98 ? 8.922 0.59 10.188 1 94.75 98 THR A CA 1
ATOM 735 C C . THR A 1 98 ? 7.707 0.696 9.273 1 94.75 98 THR A C 1
ATOM 737 O O . THR A 1 98 ? 7.805 1.222 8.164 1 94.75 98 THR A O 1
ATOM 740 N N . VAL A 1 99 ? 6.578 0.259 9.797 1 95.81 99 VAL A N 1
ATOM 741 C CA . VAL A 1 99 ? 5.332 0.33 9.047 1 95.81 99 VAL A CA 1
ATOM 742 C C . VAL A 1 99 ? 4.984 1.789 8.75 1 95.81 99 VAL A C 1
ATOM 744 O O . VAL A 1 99 ? 4.695 2.148 7.609 1 95.81 99 VAL A O 1
ATOM 747 N N . ALA A 1 100 ? 5.078 2.6 9.766 1 96.38 100 ALA A N 1
ATOM 748 C CA . ALA A 1 100 ? 4.801 4.023 9.594 1 96.38 100 ALA A CA 1
ATOM 749 C C . ALA A 1 100 ? 5.75 4.648 8.578 1 96.38 100 ALA A C 1
ATOM 751 O O . ALA A 1 100 ? 5.332 5.449 7.738 1 96.38 100 ALA A O 1
ATOM 752 N N . ALA A 1 101 ? 7.02 4.293 8.656 1 96.69 101 ALA A N 1
ATOM 753 C CA . ALA A 1 101 ? 8.023 4.828 7.734 1 96.69 101 ALA A CA 1
ATOM 754 C C . ALA A 1 101 ? 7.703 4.438 6.293 1 96.69 101 ALA A C 1
ATOM 756 O O . ALA A 1 101 ? 7.773 5.273 5.391 1 96.69 101 ALA A O 1
ATOM 757 N N . TRP A 1 102 ? 7.289 3.209 6.066 1 97 102 TRP A N 1
ATOM 758 C CA . TRP A 1 102 ? 6.977 2.729 4.727 1 97 102 TRP A CA 1
ATOM 759 C C . TRP A 1 102 ? 5.758 3.445 4.16 1 97 102 TRP A C 1
ATOM 761 O O . TRP A 1 102 ? 5.766 3.885 3.006 1 97 102 TRP A O 1
ATOM 771 N N . LEU A 1 103 ? 4.73 3.584 4.961 1 97.06 103 LEU A N 1
ATOM 772 C CA . LEU A 1 103 ? 3.523 4.258 4.496 1 97.06 103 LEU A CA 1
ATOM 773 C C . LEU A 1 103 ? 3.812 5.715 4.148 1 97.06 103 LEU A C 1
ATOM 775 O O . LEU A 1 103 ? 3.361 6.215 3.115 1 97.06 103 LEU A O 1
ATOM 779 N N . ASN A 1 104 ? 4.574 6.352 4.977 1 96.81 104 ASN A N 1
ATOM 780 C CA . ASN A 1 104 ? 4.926 7.742 4.703 1 96.81 104 ASN A CA 1
ATOM 781 C C . ASN A 1 104 ? 5.891 7.855 3.527 1 96.81 104 ASN A C 1
ATOM 783 O O . ASN A 1 104 ? 5.902 8.867 2.822 1 96.81 104 ASN A O 1
ATOM 787 N N . PHE A 1 105 ? 6.684 6.852 3.332 1 97.69 105 PHE A N 1
ATOM 788 C CA . PHE A 1 105 ? 7.566 6.793 2.172 1 97.69 105 PHE A CA 1
ATOM 789 C C . PHE A 1 105 ? 6.762 6.781 0.88 1 97.69 105 PHE A C 1
ATOM 791 O O . PHE A 1 105 ? 7.09 7.496 -0.07 1 97.69 105 PHE A O 1
ATOM 798 N N . TYR A 1 106 ? 5.652 6.016 0.841 1 96.81 106 TYR A N 1
ATOM 799 C CA . TYR A 1 106 ? 4.773 5.992 -0.323 1 96.81 106 TYR A CA 1
ATOM 800 C C . TYR A 1 106 ? 4.156 7.363 -0.567 1 96.81 106 TYR A C 1
ATOM 802 O O . TYR A 1 106 ? 4.086 7.828 -1.708 1 96.81 106 TYR A O 1
ATOM 810 N N . VAL A 1 107 ? 3.732 7.969 0.49 1 96.06 107 VAL A N 1
ATOM 811 C CA . VAL A 1 107 ? 3.133 9.297 0.382 1 96.06 107 VAL A CA 1
ATOM 812 C C . VAL A 1 107 ? 4.145 10.273 -0.208 1 96.06 107 VAL A C 1
ATOM 814 O O . VAL A 1 107 ? 3.832 11.00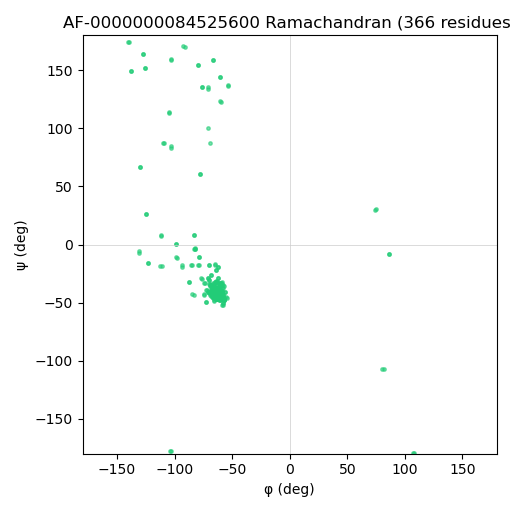8 -1.153 1 96.06 107 VAL A O 1
ATOM 817 N N . LEU A 1 108 ? 5.352 10.25 0.332 1 95.75 108 LEU A N 1
ATOM 818 C CA . LEU A 1 108 ? 6.371 11.188 -0.115 1 95.75 108 LEU A CA 1
ATOM 819 C C . LEU A 1 108 ? 6.754 10.93 -1.567 1 95.75 108 LEU A C 1
ATOM 821 O O . LEU A 1 108 ? 7.074 11.859 -2.307 1 95.75 108 LEU A O 1
ATOM 825 N N . ALA A 1 109 ? 6.699 9.695 -1.981 1 96 109 ALA A N 1
ATOM 826 C CA . ALA A 1 109 ? 7.086 9.305 -3.336 1 96 109 ALA A CA 1
ATOM 827 C C . ALA A 1 109 ? 6.148 9.93 -4.371 1 96 109 ALA A C 1
ATOM 829 O O . ALA A 1 109 ? 6.492 10.023 -5.551 1 96 109 ALA A O 1
ATOM 830 N N . LEU A 1 110 ? 4.984 10.406 -4 1 93.12 110 LEU A N 1
ATOM 831 C CA . LEU A 1 110 ? 4.043 11.055 -4.906 1 93.12 110 LEU A CA 1
ATOM 832 C C . LEU A 1 110 ? 4.566 12.414 -5.355 1 93.12 110 LEU A C 1
ATOM 834 O O . LEU A 1 110 ? 4.285 12.852 -6.473 1 93.12 110 LEU A O 1
ATOM 838 N N . THR A 1 111 ? 5.336 13.039 -4.477 1 92.06 111 THR A N 1
ATOM 839 C CA . THR A 1 111 ? 5.656 14.438 -4.762 1 92.06 111 THR A CA 1
ATOM 840 C C . THR A 1 111 ? 7.168 14.641 -4.82 1 92.06 111 THR A C 1
ATOM 842 O O . THR A 1 111 ? 7.641 15.672 -5.309 1 92.06 111 THR A O 1
ATOM 845 N N . SER A 1 112 ? 7.934 13.688 -4.305 1 95.12 112 SER A N 1
ATOM 846 C CA . SER A 1 112 ? 9.391 13.797 -4.266 1 95.12 112 SER A CA 1
ATOM 847 C C . SER A 1 112 ? 10.039 12.906 -5.32 1 95.12 112 SER A C 1
ATOM 849 O O . SER A 1 112 ? 10.031 11.68 -5.191 1 95.12 112 SER A O 1
ATOM 851 N N . PRO A 1 113 ? 10.688 13.492 -6.32 1 95.19 113 PRO A N 1
ATOM 852 C CA . PRO A 1 113 ? 11.367 12.68 -7.328 1 95.19 113 PRO A CA 1
ATOM 853 C C . PRO A 1 113 ? 12.445 11.773 -6.734 1 95.19 113 PRO A C 1
ATOM 855 O O . PRO A 1 113 ? 12.641 10.648 -7.207 1 95.19 113 PRO A O 1
ATOM 858 N N . THR A 1 114 ? 13.055 12.273 -5.695 1 96.44 114 THR A N 1
ATOM 859 C CA . THR A 1 114 ? 14.094 11.477 -5.051 1 96.44 114 THR A CA 1
ATOM 860 C C . THR A 1 114 ? 13.484 10.266 -4.355 1 96.44 114 THR A C 1
ATOM 862 O O . THR A 1 114 ? 14.008 9.148 -4.465 1 96.44 114 THR A O 1
ATOM 865 N N . ALA A 1 115 ? 12.383 10.445 -3.648 1 96.94 115 ALA A N 1
ATOM 866 C CA . ALA A 1 115 ? 11.695 9.336 -3.004 1 96.94 115 ALA A CA 1
ATOM 867 C C . ALA A 1 115 ? 11.18 8.336 -4.039 1 96.94 115 ALA A C 1
ATOM 869 O O . ALA A 1 115 ? 11.305 7.121 -3.852 1 96.94 115 ALA A O 1
ATOM 870 N N . ALA A 1 116 ? 10.648 8.914 -5.137 1 96.31 116 ALA A N 1
ATOM 871 C CA . ALA A 1 116 ? 10.133 8.062 -6.203 1 96.31 116 ALA A CA 1
ATOM 872 C C . ALA A 1 116 ? 11.242 7.199 -6.797 1 96.31 116 ALA A C 1
ATOM 874 O O . ALA A 1 116 ? 11.039 6.012 -7.062 1 96.31 116 ALA A O 1
ATOM 875 N N . ARG A 1 117 ? 12.391 7.758 -6.992 1 96.44 117 ARG A N 1
ATOM 876 C CA . ARG A 1 117 ? 13.523 7.027 -7.543 1 96.44 117 ARG A CA 1
ATOM 877 C C . ARG A 1 117 ? 13.984 5.93 -6.586 1 96.44 117 ARG A C 1
ATOM 879 O O . ARG A 1 117 ? 14.273 4.809 -7.012 1 96.44 117 ARG A O 1
ATOM 886 N N . LEU A 1 118 ? 14.062 6.262 -5.301 1 97.12 118 LEU A N 1
ATOM 887 C CA . LEU A 1 118 ? 14.461 5.285 -4.289 1 97.12 118 LEU A CA 1
ATOM 888 C C . LEU A 1 118 ? 13.469 4.129 -4.23 1 97.12 118 LEU A C 1
ATOM 890 O O . LEU A 1 118 ? 13.867 2.967 -4.113 1 97.12 118 LEU A O 1
ATOM 894 N N . LEU A 1 119 ? 12.203 4.422 -4.312 1 97.25 119 LEU A N 1
ATOM 895 C CA . LEU A 1 119 ? 11.156 3.404 -4.328 1 97.25 119 LEU A CA 1
ATOM 896 C C . LEU A 1 119 ? 11.281 2.516 -5.559 1 97.25 119 LEU A C 1
ATOM 898 O O . LEU A 1 119 ? 11.141 1.293 -5.465 1 97.25 119 LEU A O 1
ATOM 902 N N . LYS A 1 120 ? 11.578 3.109 -6.68 1 96.56 120 LYS A N 1
ATOM 903 C CA . LYS A 1 120 ? 11.758 2.357 -7.918 1 96.56 120 LYS A CA 1
ATOM 904 C C . LYS A 1 120 ? 12.938 1.393 -7.809 1 96.56 120 LYS A C 1
ATOM 906 O O . LYS A 1 120 ? 12.875 0.275 -8.328 1 96.56 120 LYS A O 1
ATOM 911 N N . ILE A 1 121 ? 13.961 1.819 -7.195 1 96.88 121 ILE A N 1
ATOM 912 C CA . ILE A 1 121 ? 15.133 0.973 -6.992 1 96.88 121 ILE A CA 1
ATOM 913 C C . ILE A 1 121 ? 14.758 -0.234 -6.137 1 96.88 121 ILE A C 1
ATOM 915 O O . ILE A 1 121 ? 15.086 -1.372 -6.477 1 96.88 121 ILE A O 1
ATOM 919 N N . TYR A 1 122 ? 14.039 0.016 -5.055 1 96.56 122 TYR A N 1
ATOM 920 C CA . TYR A 1 122 ? 13.555 -1.058 -4.195 1 96.56 122 TYR A CA 1
ATOM 921 C C . TYR A 1 122 ? 12.688 -2.035 -4.977 1 96.56 122 TYR A C 1
ATOM 923 O O . TYR A 1 122 ? 12.914 -3.244 -4.941 1 96.56 122 TYR A O 1
ATOM 931 N N . GLN A 1 123 ? 11.703 -1.533 -5.684 1 97.06 123 GLN A N 1
ATOM 932 C CA . GLN A 1 123 ? 10.781 -2.375 -6.434 1 97.06 123 GLN A CA 1
ATOM 933 C C . GLN A 1 123 ? 11.508 -3.146 -7.531 1 97.06 123 GLN A C 1
ATOM 935 O O . GLN A 1 123 ? 11.195 -4.312 -7.785 1 97.06 123 GLN A O 1
ATOM 940 N N . GLY A 1 124 ? 12.438 -2.455 -8.141 1 97.31 124 GLY A N 1
ATOM 941 C CA . GLY A 1 124 ? 13.234 -3.098 -9.172 1 97.31 124 GLY A CA 1
ATOM 942 C C . GLY A 1 124 ? 14.055 -4.266 -8.656 1 97.31 124 GLY A C 1
ATOM 943 O O . GLY A 1 124 ? 14.109 -5.32 -9.289 1 97.31 124 GLY A O 1
ATOM 944 N N . ARG A 1 125 ? 14.68 -4.109 -7.531 1 97.88 125 ARG A N 1
ATOM 945 C CA . ARG A 1 125 ? 15.484 -5.168 -6.938 1 97.88 125 ARG A CA 1
ATOM 946 C C . ARG A 1 125 ? 14.625 -6.363 -6.543 1 97.88 125 ARG A C 1
ATOM 948 O O . ARG A 1 125 ? 15.016 -7.512 -6.75 1 97.88 125 ARG A O 1
ATOM 955 N N . LEU A 1 126 ? 13.477 -6.105 -5.949 1 98 126 LEU A N 1
ATOM 956 C CA . LEU A 1 126 ? 12.539 -7.172 -5.59 1 98 126 LEU A CA 1
ATOM 957 C C . LEU A 1 126 ? 12.148 -7.984 -6.816 1 98 126 LEU A C 1
ATOM 959 O O . LEU A 1 126 ? 12.273 -9.211 -6.82 1 98 126 LEU A O 1
ATOM 963 N N . ARG A 1 127 ? 11.789 -7.281 -7.902 1 98 127 ARG A N 1
ATOM 964 C CA . ARG A 1 127 ? 11.367 -7.945 -9.133 1 98 127 ARG A CA 1
ATOM 965 C C . ARG A 1 127 ? 12.531 -8.711 -9.766 1 98 127 ARG A C 1
ATOM 967 O O . ARG A 1 127 ? 12.352 -9.82 -10.258 1 98 127 ARG A O 1
ATOM 974 N N . ALA A 1 128 ? 13.672 -8.07 -9.734 1 98.31 128 ALA A N 1
ATOM 975 C CA . ALA A 1 128 ? 14.844 -8.703 -10.344 1 98.31 128 ALA A CA 1
ATOM 976 C C . ALA A 1 128 ? 15.211 -9.992 -9.617 1 98.31 128 ALA A C 1
ATOM 978 O O . ALA A 1 128 ? 15.531 -11 -10.25 1 98.31 128 ALA A O 1
ATOM 979 N N . ASN A 1 129 ? 15.195 -9.984 -8.289 1 98.38 129 ASN A N 1
ATOM 980 C CA . ASN A 1 129 ? 15.492 -11.18 -7.504 1 98.38 129 ASN A CA 1
ATOM 981 C C . ASN A 1 129 ? 14.484 -12.289 -7.781 1 98.38 129 ASN A C 1
ATOM 983 O O . ASN A 1 129 ? 14.867 -13.445 -7.961 1 98.38 129 ASN A O 1
ATOM 987 N N . LEU A 1 130 ? 13.227 -11.938 -7.82 1 98.62 130 LEU A N 1
ATOM 988 C CA . L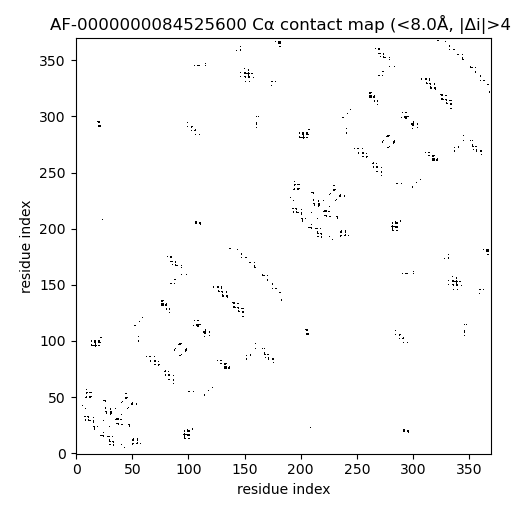EU A 1 130 ? 12.172 -12.914 -8.094 1 98.62 130 LEU A CA 1
ATOM 989 C C . LEU A 1 130 ? 12.312 -13.484 -9.5 1 98.62 130 LEU A C 1
ATOM 991 O O . LEU A 1 130 ? 12.258 -14.703 -9.695 1 98.62 130 LEU A O 1
ATOM 995 N N . ARG A 1 131 ? 12.516 -12.57 -10.469 1 98.56 131 ARG A N 1
ATOM 996 C CA . ARG A 1 131 ? 12.633 -12.992 -11.859 1 98.56 131 ARG A CA 1
ATOM 997 C C . ARG A 1 131 ? 13.812 -13.953 -12.047 1 98.56 131 ARG A C 1
ATOM 999 O O . ARG A 1 131 ? 13.688 -14.961 -12.742 1 98.56 131 ARG A O 1
ATOM 1006 N N . HIS A 1 132 ? 14.898 -13.609 -11.477 1 98.25 132 HIS A N 1
ATOM 1007 C CA . HIS A 1 132 ? 16.078 -14.461 -11.562 1 98.25 132 HIS A CA 1
ATOM 1008 C C . HIS A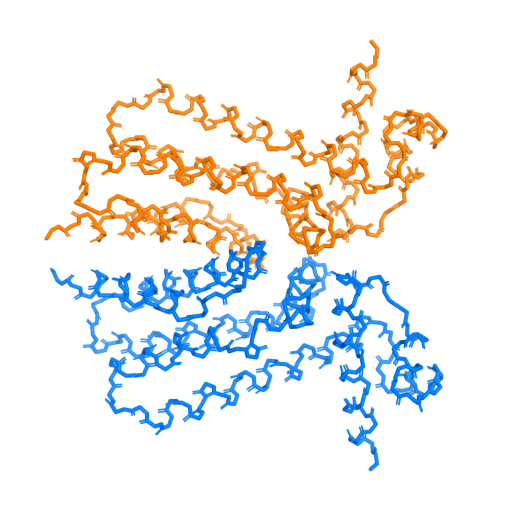 1 132 ? 15.797 -15.859 -11.023 1 98.25 132 HIS A C 1
ATOM 1010 O O . HIS A 1 132 ? 16.125 -16.859 -11.672 1 98.25 132 HIS A O 1
ATOM 1016 N N . ALA A 1 133 ? 15.195 -15.953 -9.883 1 98.25 133 ALA A N 1
ATOM 1017 C CA . ALA A 1 133 ? 14.906 -17.234 -9.25 1 98.25 133 ALA A CA 1
ATOM 1018 C C . ALA A 1 133 ? 13.852 -18.016 -10.031 1 98.25 133 ALA A C 1
ATOM 1020 O O . ALA A 1 133 ? 13.836 -19.25 -10.023 1 98.25 133 ALA A O 1
ATOM 1021 N N . LEU A 1 134 ? 12.977 -17.312 -10.781 1 98.44 134 LEU A N 1
ATOM 1022 C CA . LEU A 1 134 ? 11.844 -17.922 -11.477 1 98.44 134 LEU A CA 1
ATOM 1023 C C . LEU A 1 134 ? 12.266 -18.438 -12.844 1 98.44 134 LEU A C 1
ATOM 1025 O O . LEU A 1 134 ? 11.57 -19.266 -13.438 1 98.44 134 LEU A O 1
ATOM 1029 N N . ARG A 1 135 ? 13.375 -18.016 -13.375 1 97.81 135 ARG A N 1
ATOM 1030 C CA . ARG A 1 135 ? 13.797 -18.312 -14.742 1 97.81 135 ARG A CA 1
ATOM 1031 C C . ARG A 1 135 ? 13.828 -19.812 -15 1 97.81 135 ARG A C 1
ATOM 1033 O O . ARG A 1 135 ? 13.297 -20.281 -16 1 97.81 135 ARG A O 1
ATOM 1040 N N . PRO A 1 136 ? 14.398 -20.578 -14.062 1 97.44 136 PRO A N 1
ATOM 1041 C CA . PRO A 1 136 ? 14.438 -22.016 -14.32 1 97.44 136 PRO A CA 1
ATOM 1042 C C . PRO A 1 136 ? 13.125 -22.719 -13.953 1 97.44 136 PRO A C 1
ATOM 1044 O O . PRO A 1 136 ? 12.977 -23.922 -14.188 1 97.44 136 PRO A O 1
ATOM 1047 N N . LEU A 1 137 ? 12.164 -21.984 -13.391 1 97.19 137 LEU A N 1
ATOM 1048 C CA . LEU A 1 137 ? 10.984 -22.641 -12.82 1 97.19 137 LEU A CA 1
ATOM 1049 C C . LEU A 1 137 ? 9.734 -22.312 -13.633 1 97.19 137 LEU A C 1
ATOM 1051 O O . LEU A 1 137 ? 8.711 -22.984 -13.5 1 97.19 137 LEU A O 1
ATOM 1055 N N . SER A 1 138 ? 9.797 -21.25 -14.422 1 96.38 138 SER A N 1
ATOM 1056 C CA . SER A 1 138 ? 8.617 -20.766 -15.125 1 96.38 138 SER A CA 1
ATOM 1057 C C . SER A 1 138 ? 8.945 -20.375 -16.562 1 96.38 138 SER A C 1
ATOM 1059 O O . SER A 1 138 ? 10.039 -19.875 -16.844 1 96.38 138 SER A O 1
ATOM 1061 N N . ALA A 1 139 ? 7.941 -20.531 -17.5 1 95.88 139 ALA A N 1
ATOM 1062 C CA . ALA A 1 139 ? 8.078 -20.094 -18.891 1 95.88 139 ALA A CA 1
ATOM 1063 C C . ALA A 1 139 ? 7.852 -18.594 -19.016 1 95.88 139 ALA A C 1
ATOM 1065 O O . ALA A 1 139 ? 8.195 -18 -20.031 1 95.88 139 ALA A O 1
ATOM 1066 N N . GLU A 1 140 ? 7.25 -18.031 -18 1 96.38 140 GLU A N 1
ATOM 1067 C CA . GLU A 1 140 ? 6.949 -16.594 -18.016 1 96.38 140 GLU A CA 1
ATOM 1068 C C . GLU A 1 140 ? 7.422 -15.93 -16.734 1 96.38 140 GLU A C 1
ATOM 1070 O O . GLU A 1 140 ? 6.621 -15.352 -15.992 1 96.38 140 GLU A O 1
ATOM 1075 N N . PRO A 1 141 ? 8.75 -15.875 -16.516 1 98 141 PRO A N 1
ATOM 1076 C CA . PRO A 1 141 ? 9.281 -15.398 -15.234 1 98 141 PRO A CA 1
ATOM 1077 C C . PRO A 1 141 ? 8.93 -13.938 -14.953 1 98 141 PRO A C 1
ATOM 1079 O O . PRO A 1 141 ? 8.711 -13.562 -13.805 1 98 141 PRO A O 1
ATOM 1082 N N . ALA A 1 142 ? 8.836 -13.102 -15.969 1 97.75 142 ALA A N 1
ATOM 1083 C CA . ALA A 1 142 ? 8.664 -11.672 -15.75 1 97.75 142 ALA A CA 1
ATOM 1084 C C . ALA A 1 142 ? 7.254 -11.352 -15.25 1 97.75 142 ALA A C 1
ATOM 1086 O O . ALA A 1 142 ? 7.086 -10.719 -14.211 1 97.75 142 ALA A O 1
ATOM 1087 N N . PRO A 1 143 ? 6.172 -11.875 -15.922 1 97.5 143 PRO A N 1
ATOM 1088 C CA . PRO A 1 143 ? 4.824 -11.633 -15.398 1 97.5 143 PRO A CA 1
ATOM 1089 C C . PRO A 1 143 ? 4.598 -12.266 -14.031 1 97.5 143 PRO A C 1
ATOM 1091 O O . PRO A 1 143 ? 3.926 -11.68 -13.18 1 97.5 143 PRO A O 1
ATOM 1094 N N . VAL A 1 144 ? 5.145 -13.445 -13.812 1 98 144 VAL A N 1
ATOM 1095 C CA . VAL A 1 144 ? 4.992 -14.102 -12.523 1 98 144 VAL A CA 1
ATOM 1096 C C . VAL A 1 144 ? 5.688 -13.289 -11.438 1 98 144 VAL A C 1
ATOM 1098 O O . VAL A 1 144 ? 5.137 -13.078 -10.352 1 98 144 VAL A O 1
ATOM 1101 N N . ALA A 1 145 ? 6.883 -12.758 -11.703 1 98.69 145 ALA A N 1
ATOM 1102 C CA . ALA A 1 145 ? 7.617 -11.93 -10.75 1 98.69 145 ALA A CA 1
ATOM 1103 C C . ALA A 1 145 ? 6.824 -10.672 -10.391 1 98.69 145 ALA A C 1
ATOM 1105 O O . ALA A 1 145 ? 6.793 -10.266 -9.234 1 98.69 145 ALA A O 1
ATOM 1106 N N . GLU A 1 146 ? 6.184 -10.078 -11.375 1 98.06 146 GLU A N 1
ATOM 1107 C CA . GLU A 1 146 ? 5.379 -8.883 -11.141 1 98.06 146 GLU A CA 1
ATOM 1108 C C . GLU A 1 146 ? 4.203 -9.18 -10.211 1 98.06 146 GLU A C 1
ATOM 1110 O O . GLU A 1 146 ? 3.949 -8.43 -9.266 1 98.06 146 GLU A O 1
ATOM 1115 N N . ARG A 1 147 ? 3.523 -10.242 -10.445 1 98.5 147 ARG A N 1
ATOM 1116 C CA . ARG A 1 147 ? 2.363 -10.602 -9.633 1 98.5 147 ARG A CA 1
ATOM 1117 C C . ARG A 1 147 ? 2.777 -10.961 -8.211 1 98.5 147 ARG A C 1
ATOM 1119 O O . ARG A 1 147 ? 2.131 -10.539 -7.246 1 98.5 147 ARG A O 1
ATOM 1126 N N . ILE A 1 148 ? 3.902 -11.703 -8.094 1 98.69 148 ILE A N 1
ATOM 1127 C CA . ILE A 1 148 ? 4.352 -12.125 -6.77 1 98.69 148 ILE A CA 1
ATOM 1128 C C . ILE A 1 148 ? 4.859 -10.914 -5.988 1 98.69 148 ILE A C 1
ATOM 1130 O O . ILE A 1 148 ? 4.578 -10.773 -4.797 1 98.69 148 ILE A O 1
ATOM 1134 N N . ALA A 1 149 ? 5.582 -10.023 -6.656 1 98.69 149 ALA A N 1
ATOM 1135 C CA . ALA A 1 149 ? 6.047 -8.797 -6.008 1 98.69 149 ALA A CA 1
ATOM 1136 C C . ALA A 1 149 ? 4.871 -7.953 -5.523 1 98.69 149 ALA A C 1
ATOM 1138 O O . ALA A 1 149 ? 4.875 -7.469 -4.391 1 98.69 149 ALA A O 1
ATOM 1139 N N . ALA A 1 150 ? 3.867 -7.797 -6.359 1 98.62 150 ALA A N 1
ATOM 1140 C CA . ALA A 1 150 ? 2.678 -7.035 -5.992 1 98.62 150 ALA A CA 1
ATOM 1141 C C . ALA A 1 150 ? 1.942 -7.695 -4.828 1 98.62 150 ALA A C 1
ATOM 1143 O O . ALA A 1 150 ? 1.428 -7.012 -3.941 1 98.62 150 ALA A O 1
ATOM 1144 N N . LEU A 1 151 ? 1.902 -8.992 -4.848 1 98.81 151 LEU A N 1
ATOM 1145 C CA . LEU A 1 151 ? 1.247 -9.734 -3.775 1 98.81 151 LEU A CA 1
ATOM 1146 C C . LEU A 1 151 ? 1.984 -9.539 -2.455 1 98.81 151 LEU A C 1
ATOM 1148 O O . LEU A 1 151 ? 1.356 -9.391 -1.404 1 98.81 151 LEU A O 1
ATOM 1152 N N . ILE A 1 152 ? 3.326 -9.555 -2.48 1 98.62 152 ILE A N 1
ATOM 1153 C CA . ILE A 1 152 ? 4.129 -9.289 -1.292 1 98.62 152 ILE A CA 1
ATOM 1154 C C . ILE A 1 152 ? 3.791 -7.902 -0.742 1 98.62 152 ILE A C 1
ATOM 1156 O O . ILE A 1 152 ? 3.51 -7.754 0.449 1 98.62 152 ILE A O 1
ATOM 1160 N N . ASP A 1 153 ? 3.73 -6.91 -1.624 1 97.94 153 ASP A N 1
ATOM 1161 C CA . ASP A 1 153 ? 3.4 -5.551 -1.202 1 97.94 153 ASP A CA 1
ATOM 1162 C C . ASP A 1 153 ? 1.985 -5.48 -0.635 1 97.94 153 ASP A C 1
ATOM 1164 O O . ASP A 1 153 ? 1.754 -4.844 0.394 1 97.94 153 ASP A O 1
ATOM 1168 N N . GLY A 1 154 ? 1.055 -6.141 -1.321 1 98.31 154 GLY A N 1
ATOM 1169 C CA . GLY A 1 154 ? -0.333 -6.121 -0.886 1 98.31 154 GLY A CA 1
ATOM 1170 C C . GLY A 1 154 ? -0.544 -6.789 0.461 1 98.31 154 GLY A C 1
ATOM 1171 O O . GLY A 1 154 ? -1.225 -6.238 1.33 1 98.31 154 GLY A O 1
ATOM 1172 N N . LEU A 1 155 ? 0.023 -7.953 0.662 1 98.25 155 LEU A N 1
ATOM 1173 C CA . LEU A 1 155 ? -0.119 -8.664 1.927 1 98.25 155 LEU A CA 1
ATOM 1174 C C . LEU A 1 155 ? 0.597 -7.922 3.051 1 98.25 155 LEU A C 1
ATOM 1176 O O . LEU A 1 155 ? 0.128 -7.914 4.191 1 98.25 155 LEU A O 1
ATOM 1180 N N . TYR A 1 156 ? 1.768 -7.352 2.74 1 97.19 156 TYR A N 1
ATOM 1181 C CA . TYR A 1 156 ? 2.463 -6.551 3.74 1 97.19 156 TYR A CA 1
ATOM 1182 C C . TYR A 1 156 ? 1.584 -5.402 4.227 1 97.19 156 TYR A C 1
ATOM 1184 O O . TYR A 1 156 ? 1.415 -5.211 5.434 1 97.19 156 TYR A O 1
ATOM 1192 N N . LEU A 1 157 ? 1.028 -4.656 3.27 1 96.44 157 LEU A N 1
ATOM 1193 C CA . LEU A 1 157 ? 0.169 -3.518 3.576 1 96.44 157 LEU A CA 1
ATOM 1194 C C . LEU A 1 157 ? -1.016 -3.947 4.434 1 96.44 157 LEU A C 1
ATOM 1196 O O . LEU A 1 157 ? -1.291 -3.336 5.469 1 96.44 157 LEU A O 1
ATOM 1200 N N . ARG A 1 158 ? -1.663 -5.016 4.074 1 95.88 158 ARG A N 1
ATOM 1201 C CA . ARG A 1 158 ? -2.848 -5.496 4.777 1 95.88 158 ARG A CA 1
ATOM 1202 C C . ARG A 1 158 ? -2.492 -5.992 6.172 1 95.88 158 ARG A C 1
ATOM 1204 O O . ARG A 1 158 ? -3.182 -5.672 7.145 1 95.88 158 ARG A O 1
ATOM 1211 N N . GLU A 1 159 ? -1.397 -6.711 6.293 1 94.94 159 GLU A N 1
ATOM 1212 C CA . GLU A 1 159 ? -0.972 -7.23 7.586 1 94.94 159 GLU A CA 1
ATOM 1213 C C . GLU A 1 159 ? -0.536 -6.102 8.516 1 94.94 159 GLU A C 1
ATOM 1215 O O . GLU A 1 159 ? -0.845 -6.121 9.711 1 94.94 159 GLU A O 1
ATOM 1220 N N . ALA A 1 160 ? 0.163 -5.164 7.953 1 93.44 160 ALA A N 1
ATOM 1221 C CA . ALA A 1 160 ? 0.685 -4.043 8.734 1 93.44 160 ALA A CA 1
ATOM 1222 C C . ALA A 1 160 ? -0.449 -3.201 9.312 1 93.44 160 ALA A C 1
ATOM 1224 O O . ALA A 1 160 ? -0.308 -2.613 10.391 1 93.44 160 ALA A O 1
ATOM 1225 N N . LEU A 1 161 ? -1.563 -3.137 8.617 1 93.62 161 LEU A N 1
ATOM 1226 C CA . LEU A 1 161 ? -2.668 -2.271 9.016 1 93.62 161 LEU A CA 1
ATOM 1227 C C . LEU A 1 161 ? -3.738 -3.064 9.758 1 93.62 161 LEU A C 1
ATOM 1229 O O . LEU A 1 161 ? -4.758 -2.506 10.172 1 93.62 161 LEU A O 1
ATOM 1233 N N . ALA A 1 162 ? -3.518 -4.328 9.922 1 88.81 162 ALA A N 1
ATOM 1234 C CA . ALA A 1 162 ? -4.473 -5.16 10.648 1 88.81 162 ALA A CA 1
ATOM 1235 C C . ALA A 1 162 ? -4.457 -4.844 12.141 1 88.81 162 ALA A C 1
ATOM 1237 O O . ALA A 1 162 ? -3.414 -4.48 12.695 1 88.81 162 ALA A O 1
ATOM 1238 N N . ARG A 1 163 ? -5.637 -4.695 12.719 1 72.69 163 ARG A N 1
ATOM 1239 C CA . ARG A 1 163 ? -5.773 -4.348 14.133 1 72.69 163 ARG A CA 1
ATOM 1240 C C . ARG A 1 163 ? -5.172 -5.43 15.023 1 72.69 163 ARG A C 1
ATOM 1242 O O . ARG A 1 163 ? -4.766 -5.152 16.156 1 72.69 163 ARG A O 1
ATOM 1249 N N . GLN A 1 164 ? -5.027 -6.547 14.453 1 79.5 164 GLN A N 1
ATOM 1250 C CA . GLN A 1 164 ? -4.398 -7.621 15.211 1 79.5 164 GLN A CA 1
ATOM 1251 C C . GLN A 1 164 ? -2.887 -7.637 14.992 1 79.5 164 GLN A C 1
ATOM 1253 O O . GLN A 1 164 ? -2.35 -6.793 14.273 1 79.5 164 GLN A O 1
ATOM 1258 N N . THR A 1 165 ? -2.096 -8.422 15.75 1 83.56 165 THR A N 1
ATOM 1259 C CA . THR A 1 165 ? -0.665 -8.625 15.547 1 83.56 165 THR A CA 1
ATOM 1260 C C . THR A 1 165 ? -0.396 -9.219 14.164 1 83.56 165 THR A C 1
ATOM 1262 O O . THR A 1 165 ? -0.936 -10.273 13.82 1 83.56 165 THR A O 1
ATOM 1265 N N . P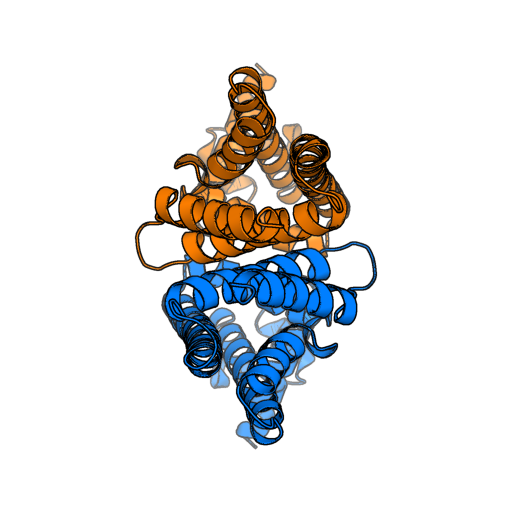RO A 1 166 ? 0.453 -8.398 13.477 1 88.38 166 PRO A N 1
ATOM 1266 C CA . PRO A 1 166 ? 0.785 -8.953 12.156 1 88.38 166 PRO A CA 1
ATOM 1267 C C . PRO A 1 166 ? 1.318 -10.383 12.234 1 88.38 166 PRO A C 1
ATOM 1269 O O . PRO A 1 166 ? 2.061 -10.719 13.164 1 88.38 166 PRO A O 1
ATOM 1272 N N . ASP A 1 167 ? 0.843 -11.211 11.328 1 93.12 167 ASP A N 1
ATOM 1273 C CA . ASP A 1 167 ? 1.29 -12.594 11.211 1 93.12 167 ASP A CA 1
ATOM 1274 C C . ASP A 1 167 ? 2.117 -12.797 9.945 1 93.12 167 ASP A C 1
ATOM 1276 O O . ASP A 1 167 ? 1.578 -13.164 8.898 1 93.12 167 ASP A O 1
ATOM 1280 N N . GLY A 1 168 ? 3.482 -12.516 10.125 1 95.19 168 GLY A N 1
ATOM 1281 C CA . GLY A 1 168 ? 4.395 -12.633 9 1 95.19 168 GLY A CA 1
ATOM 1282 C C . GLY A 1 168 ? 4.445 -14.023 8.406 1 95.19 168 GLY A C 1
ATOM 1283 O O . GLY A 1 168 ? 4.594 -14.188 7.195 1 95.19 168 GLY A O 1
ATOM 1284 N N . ALA A 1 169 ? 4.297 -15.008 9.227 1 96.12 169 ALA A N 1
ATOM 1285 C CA . ALA A 1 169 ? 4.32 -16.391 8.773 1 96.12 169 ALA A CA 1
ATOM 1286 C C . ALA A 1 169 ? 3.107 -16.703 7.902 1 96.12 169 ALA A C 1
ATOM 1288 O O . ALA A 1 169 ? 3.23 -17.375 6.875 1 96.12 169 ALA A O 1
ATOM 1289 N N . ALA A 1 170 ? 1.955 -16.219 8.32 1 96.19 170 ALA A N 1
ATOM 1290 C CA . ALA A 1 170 ? 0.742 -16.453 7.535 1 96.19 170 ALA A CA 1
ATOM 1291 C C . ALA A 1 170 ? 0.82 -15.742 6.188 1 96.19 170 ALA A C 1
ATOM 1293 O O . ALA A 1 170 ? 0.388 -16.281 5.168 1 96.19 170 ALA A O 1
ATOM 1294 N N . ALA A 1 171 ? 1.369 -14.539 6.191 1 97.5 171 ALA A N 1
ATOM 1295 C CA . ALA A 1 171 ? 1.54 -13.805 4.945 1 97.5 171 ALA A CA 1
ATOM 1296 C C . ALA A 1 171 ? 2.498 -14.531 4.004 1 97.5 171 ALA A C 1
ATOM 1298 O O . ALA A 1 171 ? 2.227 -14.656 2.809 1 97.5 171 ALA A O 1
ATOM 1299 N N . THR A 1 172 ? 3.592 -15.008 4.621 1 98.06 172 THR A N 1
ATOM 1300 C CA . THR A 1 172 ? 4.551 -15.781 3.846 1 98.06 172 THR A CA 1
ATOM 1301 C C . THR A 1 172 ? 3.877 -17 3.219 1 98.06 172 THR A C 1
ATOM 1303 O O . THR A 1 172 ? 4.055 -17.266 2.029 1 98.06 172 THR A O 1
ATOM 1306 N N . ALA A 1 173 ? 3.078 -17.703 3.971 1 98.06 173 ALA A N 1
ATOM 1307 C CA . ALA A 1 173 ? 2.402 -18.906 3.492 1 98.06 173 ALA A CA 1
ATOM 1308 C C . ALA A 1 173 ? 1.46 -18.578 2.336 1 98.06 173 ALA A C 1
ATOM 1310 O O . ALA A 1 173 ? 1.34 -19.359 1.391 1 98.06 173 ALA A O 1
ATOM 1311 N N . GLN A 1 174 ? 0.828 -17.469 2.408 1 98.06 174 GLN A N 1
ATOM 1312 C CA . GLN A 1 174 ? -0.083 -17.047 1.349 1 98.06 174 GLN A CA 1
ATOM 1313 C C . GLN A 1 174 ? 0.671 -16.781 0.048 1 98.06 174 GLN A C 1
ATOM 1315 O O . GLN A 1 174 ? 0.224 -17.188 -1.027 1 98.06 174 GLN A O 1
ATOM 1320 N N . VAL A 1 175 ? 1.804 -16.109 0.107 1 98.69 175 VAL A N 1
ATOM 1321 C CA . VAL A 1 175 ? 2.582 -15.812 -1.094 1 98.69 175 VAL A CA 1
ATOM 1322 C C . VAL A 1 175 ? 3.104 -17.125 -1.695 1 98.69 175 VAL A C 1
ATOM 1324 O O . VAL A 1 175 ? 3.059 -17.312 -2.912 1 98.69 175 VAL A O 1
ATOM 1327 N N . LEU A 1 176 ? 3.578 -17.984 -0.827 1 98.12 176 LEU A N 1
ATOM 1328 C CA . LEU A 1 176 ? 4.129 -19.234 -1.321 1 98.12 176 LEU A CA 1
ATOM 1329 C C . LEU A 1 176 ? 3.039 -20.109 -1.943 1 98.12 176 LEU A C 1
ATOM 1331 O O . LEU A 1 176 ? 3.285 -20.812 -2.924 1 98.12 176 LEU A O 1
ATOM 1335 N N . ALA A 1 177 ? 1.831 -20.047 -1.413 1 97.38 177 ALA A N 1
ATOM 1336 C CA . ALA A 1 177 ? 0.708 -20.75 -2.027 1 97.38 177 ALA A CA 1
ATOM 1337 C C . ALA A 1 177 ? 0.419 -20.219 -3.424 1 97.38 177 ALA A C 1
ATOM 1339 O O . ALA A 1 177 ? 0.175 -20.984 -4.355 1 97.38 177 ALA A O 1
ATOM 1340 N N . ALA A 1 178 ? 0.437 -18.922 -3.566 1 97.31 178 ALA A N 1
ATOM 1341 C CA . ALA A 1 178 ? 0.241 -18.297 -4.875 1 97.31 178 ALA A CA 1
ATOM 1342 C C . ALA A 1 178 ? 1.351 -18.703 -5.844 1 97.31 178 ALA A C 1
ATOM 1344 O O . ALA A 1 178 ? 1.094 -18.953 -7.023 1 97.31 178 ALA A O 1
ATOM 1345 N N . LEU A 1 179 ? 2.578 -18.688 -5.301 1 97.19 179 LEU A N 1
ATOM 1346 C CA . LEU A 1 179 ? 3.727 -19.109 -6.102 1 97.19 179 LEU A CA 1
ATOM 1347 C C . LEU A 1 179 ? 3.553 -20.531 -6.613 1 97.19 179 LEU A C 1
ATOM 1349 O O . LEU A 1 179 ? 3.828 -20.812 -7.785 1 97.19 179 LEU A O 1
ATOM 1353 N N . ASP A 1 180 ? 3.07 -21.422 -5.773 1 96.38 180 ASP A N 1
ATOM 1354 C CA . ASP A 1 180 ? 2.852 -22.812 -6.164 1 96.38 180 ASP A CA 1
ATOM 1355 C C . ASP A 1 180 ? 1.822 -22.906 -7.289 1 96.38 180 ASP A C 1
ATOM 1357 O O . ASP A 1 180 ? 1.983 -23.703 -8.219 1 96.38 180 ASP A O 1
ATOM 1361 N N . LYS A 1 181 ? 0.802 -22.125 -7.242 1 95.44 181 LYS A N 1
ATOM 1362 C CA . LYS A 1 181 ? -0.204 -22.094 -8.305 1 95.44 181 LYS A CA 1
ATOM 1363 C C . LYS A 1 181 ? 0.387 -21.578 -9.609 1 95.44 181 LYS A C 1
ATOM 1365 O O . LYS A 1 181 ? 0.1 -22.109 -10.68 1 95.44 181 LYS A O 1
ATOM 1370 N N . GLU A 1 182 ? 1.217 -20.516 -9.461 1 95.38 182 GLU A N 1
ATOM 1371 C CA . GLU A 1 182 ? 1.86 -19.938 -10.633 1 95.38 182 GLU A CA 1
ATOM 1372 C C . GLU A 1 182 ? 2.764 -20.953 -11.32 1 95.38 182 GLU A C 1
ATOM 1374 O O . GLU A 1 182 ? 2.924 -20.922 -12.547 1 95.38 182 GLU A O 1
ATOM 1379 N N . LEU A 1 183 ? 3.342 -21.797 -10.5 1 93.94 183 LEU A N 1
ATOM 1380 C CA . LEU A 1 183 ? 4.355 -22.703 -11.023 1 93.94 183 LEU A CA 1
ATOM 1381 C C . LEU A 1 183 ? 3.73 -24.047 -11.422 1 93.94 183 LEU A C 1
ATOM 1383 O O . LEU A 1 183 ? 4.367 -24.859 -12.102 1 93.94 183 LEU A O 1
ATOM 1387 N N . SER A 1 184 ? 2.535 -24.234 -10.883 1 84.5 184 SER A N 1
ATOM 1388 C CA . SER A 1 184 ? 1.87 -25.484 -11.211 1 84.5 184 SER A CA 1
ATOM 1389 C C . SER A 1 184 ? 1.396 -25.5 -12.664 1 84.5 184 SER A C 1
ATOM 1391 O O . SER A 1 184 ? 1.015 -24.453 -13.203 1 84.5 184 SER A O 1
ATOM 1393 N N . SER A 1 185 ? 2.113 -26.188 -13.766 1 60.75 185 SER A N 1
ATOM 1394 C CA . SER A 1 185 ? 1.771 -26.438 -15.156 1 60.75 185 SER A CA 1
ATOM 1395 C C . SER A 1 185 ? 0.294 -26.797 -15.312 1 60.75 185 SER A C 1
ATOM 1397 O O . SER A 1 185 ? -0.301 -27.391 -14.414 1 60.75 185 SER A O 1
ATOM 1399 N N . MET B 1 1 ? -29.406 22.453 1.441 1 57.5 1 MET B N 1
ATOM 1400 C CA . MET B 1 1 ? -28.25 23.344 1.502 1 57.5 1 MET B CA 1
ATOM 1401 C C . MET B 1 1 ? -27.078 22.688 2.227 1 57.5 1 MET B C 1
ATOM 1403 O O . MET B 1 1 ? -25.953 22.719 1.743 1 57.5 1 MET B O 1
ATOM 1407 N N . GLU B 1 2 ? -27.359 21.891 3.285 1 70.62 2 GLU B N 1
ATOM 1408 C CA . GLU B 1 2 ? -26.359 21.297 4.176 1 70.62 2 GLU B CA 1
ATOM 1409 C C . GLU B 1 2 ? -25.625 20.141 3.494 1 70.62 2 GLU B C 1
ATOM 1411 O O . GLU B 1 2 ? -24.406 20.094 3.492 1 70.62 2 GLU B O 1
ATOM 1416 N N . PRO B 1 3 ? -26.453 19.547 2.699 1 72.62 3 PRO B N 1
ATOM 1417 C CA . PRO B 1 3 ? -25.781 18.438 2.02 1 72.62 3 PRO B CA 1
ATOM 1418 C C . PRO B 1 3 ? -24.859 18.906 0.892 1 72.62 3 PRO B C 1
ATOM 1420 O O . PRO B 1 3 ? -23.797 18.312 0.679 1 72.62 3 PRO B O 1
ATOM 1423 N N . ILE B 1 4 ? -25.203 19.969 0.336 1 82.62 4 ILE B N 1
ATOM 1424 C CA . ILE B 1 4 ? -24.422 20.469 -0.777 1 82.62 4 ILE B CA 1
ATOM 1425 C C . ILE B 1 4 ? -23.109 21.062 -0.253 1 82.62 4 ILE B C 1
ATOM 1427 O O . ILE B 1 4 ? -22.047 20.828 -0.837 1 82.62 4 ILE B O 1
ATOM 1431 N N . ARG B 1 5 ? -23.188 21.812 0.847 1 87.69 5 ARG B N 1
ATOM 1432 C CA . ARG B 1 5 ? -21.984 22.422 1.42 1 87.69 5 ARG B CA 1
ATOM 1433 C C . ARG B 1 5 ? -21.031 21.359 1.952 1 87.69 5 ARG B C 1
ATOM 1435 O O . ARG B 1 5 ? -19.812 21.484 1.784 1 87.69 5 ARG B O 1
ATOM 1442 N N . ARG B 1 6 ? -21.562 20.359 2.488 1 90.5 6 ARG B N 1
ATOM 1443 C CA . ARG B 1 6 ? -20.734 19.25 2.969 1 90.5 6 ARG B CA 1
ATOM 1444 C C . ARG B 1 6 ? -20.016 18.578 1.816 1 90.5 6 ARG B C 1
ATOM 1446 O O . ARG B 1 6 ? -18.828 18.25 1.927 1 90.5 6 ARG B O 1
ATOM 1453 N N . ALA B 1 7 ? -20.781 18.438 0.769 1 92.5 7 ALA B N 1
ATOM 1454 C CA . ALA B 1 7 ? -20.203 17.797 -0.411 1 92.5 7 ALA B CA 1
ATOM 1455 C C . ALA B 1 7 ? -19.094 18.656 -1 1 92.5 7 ALA B C 1
ATOM 1457 O O . ALA B 1 7 ? -18.078 18.125 -1.488 1 92.5 7 ALA B O 1
ATOM 1458 N N . ALA B 1 8 ? -19.281 19.906 -0.953 1 94.56 8 ALA B N 1
ATOM 1459 C CA . ALA B 1 8 ? -18.266 20.812 -1.465 1 94.56 8 ALA B CA 1
ATOM 1460 C C . ALA B 1 8 ? -16.984 20.734 -0.642 1 94.56 8 ALA B C 1
ATOM 1462 O O . ALA B 1 8 ? -15.875 20.766 -1.194 1 94.56 8 ALA B O 1
ATOM 1463 N N . LEU B 1 9 ? -17.156 20.625 0.642 1 94.75 9 LEU B N 1
ATOM 1464 C CA . LEU B 1 9 ? -16 20.5 1.523 1 94.75 9 LEU B CA 1
ATOM 1465 C C . LEU B 1 9 ? -15.289 19.172 1.303 1 94.75 9 LEU B C 1
ATOM 1467 O O . LEU B 1 9 ? -14.055 19.125 1.307 1 94.75 9 LEU B O 1
ATOM 1471 N N . VAL B 1 10 ? -16.016 18.203 1.096 1 95.12 10 VAL B N 1
ATOM 1472 C CA . VAL B 1 10 ? -15.477 16.859 0.845 1 95.12 10 VAL B CA 1
ATOM 1473 C C . VAL B 1 10 ? -14.672 16.875 -0.453 1 95.12 10 VAL B C 1
ATOM 1475 O O . VAL B 1 10 ? -13.531 16.391 -0.486 1 95.12 10 VAL B O 1
ATOM 1478 N N . LYS B 1 11 ? -15.211 17.453 -1.449 1 94.94 11 LYS B N 1
ATOM 1479 C CA . LYS B 1 11 ? -14.523 17.531 -2.736 1 94.94 11 LYS B CA 1
ATOM 1480 C C . LYS B 1 11 ? -13.273 18.391 -2.637 1 94.94 11 LYS B C 1
ATOM 1482 O O . LYS B 1 11 ? -12.227 18.047 -3.197 1 94.94 11 LYS B O 1
ATOM 1487 N N . ALA B 1 12 ? -13.398 19.469 -1.947 1 96.44 12 ALA B N 1
ATOM 1488 C CA . ALA B 1 12 ? -12.266 20.359 -1.737 1 96.44 12 ALA B CA 1
ATOM 1489 C C . ALA B 1 12 ? -11.141 19.656 -0.983 1 96.44 12 ALA B C 1
ATOM 1491 O O . ALA B 1 12 ? -9.961 19.875 -1.261 1 96.44 12 ALA B O 1
ATOM 1492 N N . THR B 1 13 ? -11.508 18.828 -0.025 1 96.56 13 THR B N 1
ATOM 1493 C CA . THR B 1 13 ? -10.531 18.078 0.768 1 96.56 13 THR B CA 1
ATOM 1494 C C . THR B 1 13 ? -9.719 17.141 -0.116 1 96.56 13 THR B C 1
ATOM 1496 O O . THR B 1 13 ? -8.492 17.125 -0.053 1 96.56 13 THR B O 1
ATOM 1499 N N . ILE B 1 14 ? -10.383 16.438 -0.946 1 95.81 14 ILE B N 1
ATOM 1500 C CA . ILE B 1 14 ? -9.734 15.484 -1.844 1 95.81 14 ILE B CA 1
ATOM 1501 C C . ILE B 1 14 ? -8.797 16.234 -2.793 1 95.81 14 ILE B C 1
ATOM 1503 O O . ILE B 1 14 ? -7.656 15.82 -3.006 1 95.81 14 ILE B O 1
ATOM 1507 N N . THR B 1 15 ? -9.25 17.328 -3.264 1 95.38 15 THR B N 1
ATOM 1508 C CA . THR B 1 15 ? -8.469 18.109 -4.211 1 95.38 15 THR B CA 1
ATOM 1509 C C . THR B 1 15 ? -7.223 18.672 -3.537 1 95.38 15 THR B C 1
ATOM 1511 O O . THR B 1 15 ? -6.125 18.609 -4.09 1 95.38 15 THR B O 1
ATOM 1514 N N . GLU B 1 16 ? -7.398 19.25 -2.312 1 95.62 16 GLU B N 1
ATOM 1515 C CA . GLU B 1 16 ? -6.27 19.844 -1.601 1 95.62 16 GLU B CA 1
ATOM 1516 C C . GLU B 1 16 ? -5.223 18.797 -1.253 1 95.62 16 GLU B C 1
ATOM 1518 O O . GLU B 1 16 ? -4.023 19.031 -1.415 1 95.62 16 GLU B O 1
ATOM 1523 N N . ILE B 1 17 ? -5.629 17.656 -0.843 1 94 17 ILE B N 1
ATOM 1524 C CA . ILE B 1 17 ? -4.719 16.562 -0.501 1 94 17 ILE B CA 1
ATOM 1525 C C . ILE B 1 17 ? -4.004 16.078 -1.759 1 94 17 ILE B C 1
ATOM 1527 O O . ILE B 1 17 ? -2.811 15.766 -1.719 1 94 17 ILE B O 1
ATOM 1531 N N . GLY B 1 18 ? -4.754 16.031 -2.834 1 92.5 18 GLY B N 1
ATOM 1532 C CA . GLY B 1 18 ? -4.164 15.648 -4.102 1 92.5 18 GLY B CA 1
ATOM 1533 C C . GLY B 1 18 ? -3.047 16.562 -4.551 1 92.5 18 GLY B C 1
ATOM 1534 O O . GLY B 1 18 ? -1.996 16.109 -5.004 1 92.5 18 GLY B O 1
ATOM 1535 N N . GLU B 1 19 ? -3.252 17.859 -4.43 1 91.75 19 GLU B N 1
ATOM 1536 C CA . GLU B 1 19 ? -2.271 18.844 -4.855 1 91.75 19 GLU B CA 1
ATOM 1537 C C . GLU B 1 19 ? -1.036 18.828 -3.959 1 91.75 19 GLU B C 1
ATOM 1539 O O . GLU B 1 19 ? 0.089 18.984 -4.441 1 91.75 19 GLU B O 1
ATOM 1544 N N . ARG B 1 20 ? -1.271 18.578 -2.689 1 91.19 20 ARG B N 1
ATOM 1545 C CA . ARG B 1 20 ? -0.168 18.594 -1.734 1 91.19 20 ARG B CA 1
ATOM 1546 C C . ARG B 1 20 ? 0.511 17.234 -1.653 1 91.19 20 ARG B C 1
ATOM 1548 O O . ARG B 1 20 ? 1.698 17.141 -1.333 1 91.19 20 ARG B O 1
ATOM 1555 N N . GLY B 1 21 ? -0.337 16.203 -1.854 1 91.25 21 GLY B N 1
ATOM 1556 C CA . GLY B 1 21 ? 0.159 14.844 -1.759 1 91.25 21 GLY B CA 1
ATOM 1557 C C . GLY B 1 21 ? 0.14 14.297 -0.343 1 91.25 21 GLY B C 1
ATOM 1558 O O . GLY B 1 21 ? 0.479 13.133 -0.115 1 91.25 21 GLY B O 1
ATOM 1559 N N . SER B 1 22 ? -0.172 15.203 0.634 1 91 22 SER B N 1
ATOM 1560 C CA . SER B 1 22 ? -0.139 14.82 2.043 1 91 22 SER B CA 1
ATOM 1561 C C . SER B 1 22 ? -1.304 15.438 2.809 1 91 22 SER B C 1
ATOM 1563 O O . SER B 1 22 ? -2.068 16.234 2.254 1 91 22 SER B O 1
ATOM 1565 N N . LEU B 1 23 ? -1.392 15.023 4.082 1 89.88 23 LEU B N 1
ATOM 1566 C CA . LEU B 1 23 ? -2.436 15.57 4.941 1 89.88 23 LEU B CA 1
ATOM 1567 C C . LEU B 1 23 ? -2.012 16.906 5.523 1 89.88 23 LEU B C 1
ATOM 1569 O O . LEU B 1 23 ? -2.686 17.453 6.406 1 89.88 23 LEU B O 1
ATOM 1573 N N . ASP B 1 24 ? -0.886 17.406 5.027 1 87.62 24 ASP B N 1
ATOM 1574 C CA . ASP B 1 24 ? -0.415 18.703 5.504 1 87.62 24 ASP B CA 1
ATOM 1575 C C . ASP B 1 24 ? -1.201 19.844 4.859 1 87.62 24 ASP B C 1
ATOM 1577 O O . ASP B 1 24 ? -0.629 20.672 4.152 1 87.62 24 ASP B O 1
ATOM 1581 N N . VAL B 1 25 ? -2.453 19.891 5.055 1 92.06 25 VAL B N 1
ATOM 1582 C CA . VAL B 1 25 ? -3.383 20.922 4.613 1 92.06 25 VAL B CA 1
ATOM 1583 C C . VAL B 1 25 ? -4.176 21.453 5.809 1 92.06 25 VAL B C 1
ATOM 1585 O O . VAL B 1 25 ? -4.348 20.75 6.805 1 92.06 25 VAL B O 1
ATOM 1588 N N . THR B 1 26 ? -4.586 22.672 5.707 1 92.88 26 THR B N 1
ATOM 1589 C CA . THR B 1 26 ? -5.336 23.25 6.812 1 92.88 26 THR B CA 1
ATOM 1590 C C . THR B 1 26 ? -6.828 23.297 6.492 1 92.88 26 THR B C 1
ATOM 1592 O O . THR B 1 26 ? -7.219 23.25 5.324 1 92.88 26 THR B O 1
ATOM 1595 N N . VAL B 1 27 ? -7.566 23.391 7.555 1 94.31 27 VAL B N 1
ATOM 1596 C CA . VAL B 1 27 ? -9.008 23.562 7.391 1 94.31 27 VAL B CA 1
ATOM 1597 C C . VAL B 1 27 ? -9.289 24.828 6.59 1 94.31 27 VAL B C 1
ATOM 1599 O O . VAL B 1 27 ? -10.195 24.859 5.754 1 94.31 27 VAL B O 1
ATOM 1602 N N . ALA B 1 28 ? -8.484 25.828 6.844 1 95.38 28 ALA B N 1
ATOM 1603 C CA . ALA B 1 28 ? -8.656 27.109 6.148 1 95.38 28 ALA B CA 1
ATOM 1604 C C . ALA B 1 28 ? -8.445 26.938 4.645 1 95.38 28 ALA B C 1
ATOM 1606 O O . ALA B 1 28 ? -9.195 27.5 3.842 1 95.38 28 ALA B O 1
ATOM 1607 N N . GLN B 1 29 ? -7.453 26.234 4.207 1 95.88 29 GLN B N 1
ATOM 1608 C CA . GLN B 1 29 ? -7.176 25.984 2.799 1 95.88 29 GLN B CA 1
ATOM 1609 C C . GLN B 1 29 ? -8.312 25.203 2.146 1 95.88 29 GLN B C 1
ATOM 1611 O O . GLN B 1 29 ? -8.727 25.516 1.029 1 95.88 29 GLN B O 1
ATOM 1616 N N . ILE B 1 30 ? -8.82 24.188 2.859 1 96.38 30 ILE B N 1
ATOM 1617 C CA . ILE B 1 30 ? -9.93 23.375 2.365 1 96.38 30 ILE B CA 1
ATOM 1618 C C . ILE B 1 30 ? -11.18 24.234 2.207 1 96.38 30 ILE B C 1
ATOM 1620 O O . ILE B 1 30 ? -11.852 24.172 1.175 1 96.38 30 ILE B O 1
ATOM 1624 N N . ALA B 1 31 ? -11.414 25.031 3.26 1 96.5 31 ALA B N 1
ATOM 1625 C CA . ALA B 1 31 ? -12.578 25.906 3.254 1 96.5 31 ALA B CA 1
ATOM 1626 C C . ALA B 1 31 ? -12.516 26.891 2.09 1 96.5 31 ALA B C 1
ATOM 1628 O O . ALA B 1 31 ? -13.508 27.094 1.384 1 96.5 31 ALA B O 1
ATOM 1629 N N . ARG B 1 32 ? -11.383 27.484 1.901 1 96.81 32 ARG B N 1
ATOM 1630 C CA . ARG B 1 32 ? -11.188 28.438 0.817 1 96.81 32 ARG B CA 1
ATOM 1631 C C . ARG B 1 32 ? -11.453 27.781 -0.538 1 96.81 32 ARG B C 1
ATOM 1633 O O . ARG B 1 32 ? -12.117 28.375 -1.394 1 96.81 32 ARG B O 1
ATOM 1640 N N . ARG B 1 33 ? -10.938 26.656 -0.74 1 95.62 33 ARG B N 1
ATOM 1641 C CA . ARG B 1 33 ? -11.141 25.938 -1.989 1 95.62 33 ARG B CA 1
ATOM 1642 C C . ARG B 1 33 ? -12.625 25.656 -2.215 1 95.62 33 ARG B C 1
ATOM 1644 O O . ARG B 1 33 ? -13.094 25.641 -3.354 1 95.62 33 ARG B O 1
ATOM 1651 N N . ALA B 1 34 ? -13.359 25.406 -1.14 1 95.94 34 ALA B N 1
ATOM 1652 C CA . ALA B 1 34 ? -14.781 25.094 -1.211 1 95.94 34 ALA B CA 1
ATOM 1653 C C . ALA B 1 34 ? -15.625 26.359 -1.312 1 95.94 34 ALA B C 1
ATOM 1655 O O . ALA B 1 34 ? -16.859 26.281 -1.393 1 95.94 34 ALA B O 1
ATOM 1656 N N . GLY B 1 35 ? -14.992 27.484 -1.243 1 96 35 GLY B N 1
ATOM 1657 C CA . GLY B 1 35 ? -15.711 28.75 -1.282 1 96 35 GLY B CA 1
ATOM 1658 C C . GLY B 1 35 ? -16.422 29.062 0.018 1 96 35 GLY B C 1
ATOM 1659 O O . GLY B 1 35 ? -17.516 29.656 0.01 1 96 35 GLY B O 1
ATOM 1660 N N . MET B 1 36 ? -15.867 28.594 1.094 1 95.56 36 MET B N 1
ATOM 1661 C CA . MET B 1 36 ? -16.484 28.766 2.404 1 95.56 36 MET B CA 1
ATOM 1662 C C . MET B 1 36 ? -15.5 29.375 3.398 1 95.56 36 MET B C 1
ATOM 1664 O O . MET B 1 36 ? -14.297 29.391 3.15 1 95.56 36 MET B O 1
ATOM 1668 N N . SER B 1 37 ? -16.078 29.875 4.516 1 94.5 37 SER B N 1
ATOM 1669 C CA . SER B 1 37 ? -15.211 30.344 5.598 1 94.5 37 SER B CA 1
ATOM 1670 C C . SER B 1 37 ? -14.703 29.172 6.438 1 94.5 37 SER B C 1
ATOM 1672 O O . SER B 1 37 ? -15.328 28.125 6.484 1 94.5 37 SER B O 1
ATOM 1674 N N . ALA B 1 38 ? -13.539 29.344 7.094 1 93.88 38 ALA B N 1
ATOM 1675 C CA . ALA B 1 38 ? -13.008 28.344 8.008 1 93.88 38 ALA B CA 1
ATOM 1676 C C . ALA B 1 38 ? -14 28.031 9.125 1 93.88 38 ALA B C 1
ATOM 1678 O O . ALA B 1 38 ? -14.125 26.875 9.547 1 93.88 38 ALA B O 1
ATOM 1679 N N . ALA B 1 39 ? -14.742 29.047 9.578 1 93.31 39 ALA B N 1
ATOM 1680 C CA . ALA B 1 39 ? -15.727 28.891 10.641 1 93.31 39 ALA B CA 1
ATOM 1681 C C . ALA B 1 39 ? -16.859 27.969 10.195 1 93.31 39 ALA B C 1
ATOM 1683 O O . ALA B 1 39 ? -17.312 27.109 10.961 1 93.31 39 ALA B O 1
ATOM 1684 N N . LEU B 1 40 ? -17.25 28.141 9.078 1 91.88 40 LEU B N 1
ATOM 1685 C CA . LEU B 1 40 ? -18.328 27.328 8.531 1 91.88 40 LEU B CA 1
ATOM 1686 C C . LEU B 1 40 ? -17.875 25.875 8.352 1 91.88 40 LEU B C 1
ATOM 1688 O O . LEU B 1 40 ? -18.625 24.938 8.641 1 91.88 40 LEU B O 1
ATOM 1692 N N . ALA B 1 41 ? -16.656 25.688 7.852 1 93.06 41 ALA B N 1
ATOM 1693 C CA . ALA B 1 41 ? -16.094 24.344 7.695 1 93.06 41 ALA B CA 1
ATOM 1694 C C . ALA B 1 41 ? -16.016 23.625 9.039 1 93.06 41 ALA B C 1
ATOM 1696 O O . ALA B 1 41 ? -16.344 22.438 9.133 1 93.06 41 ALA B O 1
ATOM 1697 N N . HIS B 1 42 ? -15.625 24.359 10.016 1 91.94 42 HIS B N 1
ATOM 1698 C CA . HIS B 1 42 ? -15.523 23.797 11.359 1 91.94 42 HIS B CA 1
ATOM 1699 C C . HIS B 1 42 ? -16.906 23.406 11.891 1 91.94 42 HIS B C 1
ATOM 1701 O O . HIS B 1 42 ? -17.031 22.422 12.617 1 91.94 42 HIS B O 1
ATOM 1707 N N . HIS B 1 43 ? -17.797 24.219 11.555 1 90.25 43 HIS B N 1
ATOM 1708 C CA . HIS B 1 43 ? -19.172 23.922 11.969 1 90.25 43 HIS B CA 1
ATOM 1709 C C . HIS B 1 43 ? -19.641 22.594 11.383 1 90.25 43 HIS B C 1
ATOM 1711 O O . HIS B 1 43 ? -20.281 21.797 12.078 1 90.25 43 HIS B O 1
ATOM 1717 N N . TYR B 1 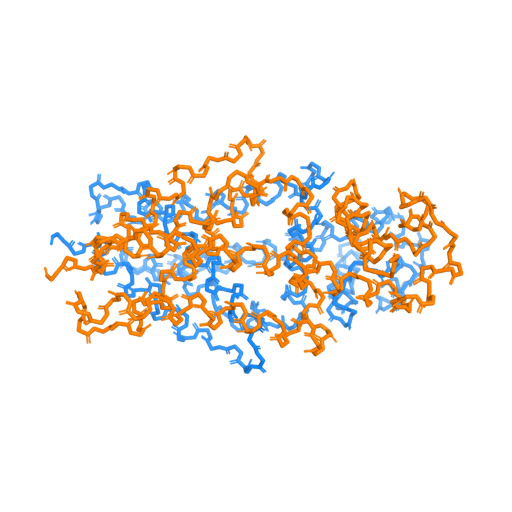44 ? -19.219 22.312 10.203 1 89.94 44 TYR B N 1
ATOM 1718 C CA . TYR B 1 44 ? -19.703 21.125 9.516 1 89.94 44 TYR B CA 1
ATOM 1719 C C . TYR B 1 44 ? -18.906 19.891 9.953 1 89.94 44 TYR B C 1
ATOM 1721 O O . TYR B 1 44 ? -19.469 18.797 10.086 1 89.94 44 TYR B O 1
ATOM 1729 N N . PHE B 1 45 ? -17.531 19.828 10.117 1 89.38 45 PHE B N 1
ATOM 1730 C CA . PHE B 1 45 ? -16.75 18.625 10.289 1 89.38 45 PHE B CA 1
ATOM 1731 C C . PHE B 1 45 ? -15.797 18.75 11.477 1 89.38 45 PHE B C 1
ATOM 1733 O O . PHE B 1 45 ? -15.289 17.75 11.984 1 89.38 45 PHE B O 1
ATOM 1740 N N . GLY B 1 46 ? -15.719 19.812 11.992 1 88.06 46 GLY B N 1
ATOM 1741 C CA . GLY B 1 46 ? -14.773 20 13.078 1 88.06 46 GLY B CA 1
ATOM 1742 C C . GLY B 1 46 ? -13.359 20.266 12.594 1 88.06 46 GLY B C 1
ATOM 1743 O O . GLY B 1 46 ? -13.109 21.234 11.875 1 88.06 46 GLY B O 1
ATOM 1744 N N . GLY B 1 47 ? -12.406 19.156 12.773 1 90.12 47 GLY B N 1
ATOM 1745 C CA . GLY B 1 47 ? -11.008 19.359 12.43 1 90.12 47 GLY B CA 1
ATOM 1746 C C . GLY B 1 47 ? -10.625 18.719 11.109 1 90.12 47 GLY B C 1
ATOM 1747 O O . GLY B 1 47 ? -11.477 18.156 10.414 1 90.12 47 GLY B O 1
ATOM 1748 N N . LYS B 1 48 ? -9.398 18.828 10.781 1 91 48 LYS B N 1
ATOM 1749 C CA . LYS B 1 48 ? -8.867 18.359 9.508 1 91 48 LYS B CA 1
ATOM 1750 C C . LYS B 1 48 ? -9.047 16.859 9.367 1 91 48 LYS B C 1
ATOM 1752 O O . LYS B 1 48 ? -9.398 16.359 8.289 1 91 48 LYS B O 1
ATOM 1757 N N . GLU B 1 49 ? -8.805 16.156 10.438 1 92.56 49 GLU B N 1
ATOM 1758 C CA . GLU B 1 49 ? -8.969 14.703 10.383 1 92.56 49 GLU 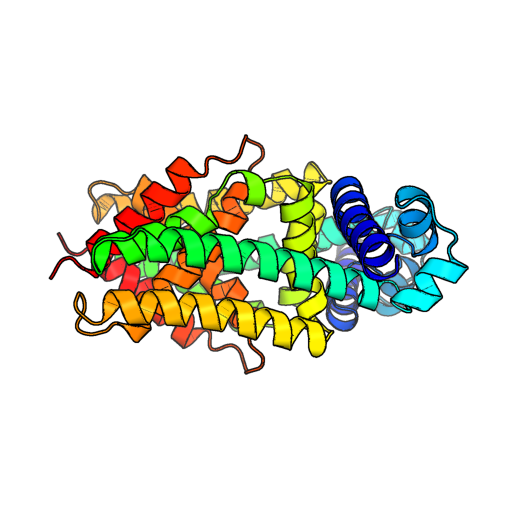B CA 1
ATOM 1759 C C . GLU B 1 49 ? -10.414 14.312 10.125 1 92.56 49 GLU B C 1
ATOM 1761 O O . GLU B 1 49 ? -10.688 13.391 9.352 1 92.56 49 GLU B O 1
ATOM 1766 N N . ASP B 1 50 ? -11.312 15.016 10.703 1 94.25 50 ASP B N 1
ATOM 1767 C CA . ASP B 1 50 ? -12.734 14.734 10.531 1 94.25 50 ASP B CA 1
ATOM 1768 C C . ASP B 1 50 ? -13.172 14.984 9.086 1 94.25 50 ASP B C 1
ATOM 1770 O O . ASP B 1 50 ? -13.969 14.227 8.531 1 94.25 50 ASP B O 1
ATOM 1774 N N . ILE B 1 51 ? -12.719 16.078 8.555 1 94.69 51 ILE B N 1
ATOM 1775 C CA . ILE B 1 51 ? -13.062 16.391 7.18 1 94.69 51 ILE B CA 1
ATOM 1776 C C . ILE B 1 51 ? -12.492 15.336 6.238 1 94.69 51 ILE B C 1
ATOM 1778 O O . ILE B 1 51 ? -13.141 14.938 5.273 1 94.69 51 ILE B O 1
ATOM 1782 N N . PHE B 1 52 ? -11.312 14.945 6.52 1 96.38 52 PHE B N 1
ATOM 1783 C CA . PHE B 1 52 ? -10.672 13.938 5.68 1 96.38 52 PHE B CA 1
ATOM 1784 C C . PHE B 1 52 ? -11.414 12.609 5.773 1 96.38 52 PHE B C 1
ATOM 1786 O O . PHE B 1 52 ? -11.641 11.953 4.758 1 96.38 52 PHE B O 1
ATOM 1793 N N . LEU B 1 53 ? -11.797 12.203 6.961 1 97.19 53 LEU B N 1
ATOM 1794 C CA . LEU B 1 53 ? -12.547 10.961 7.145 1 97.19 53 LEU B CA 1
ATOM 1795 C C . LEU B 1 53 ? -13.875 11.023 6.402 1 97.19 53 LEU B C 1
ATOM 1797 O O . LEU B 1 53 ? -14.312 10.023 5.816 1 97.19 53 LEU B O 1
ATOM 1801 N N . ALA B 1 54 ? -14.445 12.195 6.402 1 96.12 54 ALA B N 1
ATOM 1802 C CA . ALA B 1 54 ? -15.68 12.367 5.648 1 96.12 54 ALA B CA 1
ATOM 1803 C C . ALA B 1 54 ? -15.438 12.219 4.148 1 96.12 54 ALA B C 1
ATOM 1805 O O . ALA B 1 54 ? -16.25 11.617 3.436 1 96.12 54 ALA B O 1
ATOM 1806 N N . ALA B 1 55 ? -14.344 12.789 3.682 1 96.5 55 ALA B N 1
ATOM 1807 C CA . ALA B 1 55 ? -13.961 12.664 2.277 1 96.5 55 ALA B CA 1
ATOM 1808 C C . ALA B 1 55 ? -13.719 11.211 1.897 1 96.5 55 ALA B C 1
ATOM 1810 O O . ALA B 1 55 ? -14.164 10.758 0.838 1 96.5 55 ALA B O 1
ATOM 1811 N N . MET B 1 56 ? -13.117 10.445 2.77 1 97.62 56 MET B N 1
ATOM 1812 C CA . MET B 1 56 ? -12.828 9.039 2.488 1 97.62 56 MET B CA 1
ATOM 1813 C C . MET B 1 56 ? -14.109 8.211 2.527 1 97.62 56 MET B C 1
ATOM 1815 O O . MET B 1 56 ? -14.281 7.293 1.726 1 97.62 56 MET B O 1
ATOM 1819 N N . ARG B 1 57 ? -14.969 8.539 3.467 1 97.25 57 ARG B N 1
ATOM 1820 C CA . ARG B 1 57 ? -16.266 7.863 3.486 1 97.25 57 ARG B CA 1
ATOM 1821 C C . ARG B 1 57 ? -17 8.07 2.172 1 97.25 57 ARG B C 1
ATOM 1823 O O . ARG B 1 57 ? -17.609 7.133 1.643 1 97.25 57 ARG B O 1
ATOM 1830 N N . HIS B 1 58 ? -16.969 9.305 1.715 1 95.56 58 HIS B N 1
ATOM 1831 C CA . HIS B 1 58 ? -17.594 9.602 0.432 1 95.56 58 HIS B CA 1
ATOM 1832 C C . HIS B 1 58 ? -16.938 8.82 -0.699 1 95.56 58 HIS B C 1
ATOM 1834 O O . HIS B 1 58 ? -17.641 8.211 -1.521 1 95.56 58 HIS B O 1
ATOM 1840 N N . THR B 1 59 ? -15.641 8.805 -0.77 1 95.81 59 THR B N 1
ATOM 1841 C CA . THR B 1 59 ? -14.891 8.094 -1.797 1 95.81 59 THR B CA 1
ATOM 1842 C C . THR B 1 59 ? -15.227 6.605 -1.775 1 95.81 59 THR B C 1
ATOM 1844 O O . THR B 1 59 ? -15.461 6.004 -2.824 1 95.81 59 THR B O 1
ATOM 1847 N N . LEU B 1 60 ? -15.297 6.016 -0.596 1 97.12 60 LEU B N 1
ATOM 1848 C CA . LEU B 1 60 ? -15.602 4.598 -0.446 1 97.12 60 LEU B CA 1
ATOM 1849 C C . LEU B 1 60 ? -17.047 4.305 -0.841 1 97.12 60 LEU B C 1
ATOM 1851 O O . LEU B 1 60 ? -17.344 3.232 -1.376 1 97.12 60 LEU B O 1
ATOM 1855 N N . THR B 1 61 ? -17.938 5.246 -0.553 1 96.38 61 THR B N 1
ATOM 1856 C CA . THR B 1 61 ? -19.328 5.094 -0.942 1 96.38 61 THR B CA 1
ATOM 1857 C C . THR B 1 61 ? -19.469 5.074 -2.463 1 96.38 61 THR B C 1
ATOM 1859 O O . THR B 1 61 ? -20.188 4.238 -3.014 1 96.38 61 THR B O 1
ATOM 1862 N N . VAL B 1 62 ? -18.766 5.984 -3.129 1 94.81 62 VAL B N 1
ATOM 1863 C CA . VAL B 1 62 ? -18.781 6.051 -4.586 1 94.81 62 VAL B CA 1
ATOM 1864 C C . VAL B 1 62 ? -18.188 4.77 -5.168 1 94.81 62 VAL B C 1
ATOM 1866 O O . VAL B 1 62 ? -18.766 4.176 -6.086 1 94.81 62 VAL B O 1
ATOM 1869 N N . TYR B 1 63 ? -17.094 4.312 -4.652 1 95.81 63 TYR B N 1
ATOM 1870 C CA . TYR B 1 63 ? -16.469 3.066 -5.07 1 95.81 63 TYR B CA 1
ATOM 1871 C C . TYR B 1 63 ? -17.406 1.886 -4.887 1 95.81 63 TYR B C 1
ATOM 1873 O O . TYR B 1 63 ? -17.547 1.054 -5.789 1 95.81 63 TYR B O 1
ATOM 1881 N N . GLY B 1 64 ? -18.031 1.824 -3.699 1 97.12 64 GLY B N 1
ATOM 1882 C CA . GLY B 1 64 ? -18.984 0.762 -3.434 1 97.12 64 GLY B CA 1
ATOM 1883 C C . GLY B 1 64 ? -20.141 0.743 -4.414 1 97.12 64 GLY B C 1
ATOM 1884 O O . GLY B 1 64 ? -20.594 -0.326 -4.836 1 97.12 64 GLY B O 1
ATOM 1885 N N . ALA B 1 65 ? -20.609 1.912 -4.758 1 96.88 65 ALA B N 1
ATOM 1886 C CA . ALA B 1 65 ? -21.703 2.014 -5.719 1 96.88 65 ALA B CA 1
ATOM 1887 C C . ALA B 1 65 ? -21.266 1.514 -7.098 1 96.88 65 ALA B C 1
ATOM 1889 O O . ALA B 1 65 ? -22.047 0.847 -7.793 1 96.88 65 ALA B O 1
ATOM 1890 N N . GLU B 1 66 ? -20.047 1.854 -7.492 1 96.19 66 GLU B N 1
ATOM 1891 C CA . GLU B 1 66 ? -19.5 1.373 -8.758 1 96.19 66 GLU B CA 1
ATOM 1892 C C . GLU B 1 66 ? -19.422 -0.151 -8.781 1 96.19 66 GLU B C 1
ATOM 1894 O O . GLU B 1 66 ? -19.812 -0.78 -9.773 1 96.19 66 GLU B O 1
ATOM 1899 N N . VAL B 1 67 ? -19.016 -0.734 -7.715 1 97.56 67 VAL B N 1
ATOM 1900 C CA . VAL B 1 67 ? -18.906 -2.186 -7.613 1 97.56 67 VAL B CA 1
ATOM 1901 C C . VAL B 1 67 ? -20.297 -2.816 -7.695 1 97.56 67 VAL B C 1
ATOM 1903 O O . VAL B 1 67 ? -20.5 -3.766 -8.453 1 97.56 67 VAL B O 1
ATOM 1906 N N . ARG B 1 68 ? -21.188 -2.273 -6.922 1 97.56 68 ARG B N 1
ATOM 1907 C CA . ARG B 1 68 ? -22.547 -2.812 -6.91 1 97.56 68 ARG B CA 1
ATOM 1908 C C . ARG B 1 68 ? -23.172 -2.734 -8.297 1 97.56 68 ARG B C 1
ATOM 1910 O O . ARG B 1 68 ? -23.875 -3.66 -8.727 1 97.56 68 ARG B O 1
ATOM 1917 N N . GLY B 1 69 ? -23 -1.615 -8.953 1 97.56 69 GLY B N 1
ATOM 1918 C CA . GLY B 1 69 ? -23.484 -1.479 -10.312 1 97.56 69 GLY B CA 1
ATOM 1919 C C . GLY B 1 69 ? -22.922 -2.514 -11.266 1 97.56 69 GLY B C 1
ATOM 1920 O O . GLY B 1 69 ? -23.656 -3.119 -12.047 1 97.56 69 GLY B O 1
ATOM 1921 N N . ALA B 1 70 ? -21.609 -2.744 -11.227 1 97.5 70 ALA B N 1
ATOM 1922 C CA . ALA B 1 70 ? -20.938 -3.73 -12.078 1 97.5 70 ALA B CA 1
ATOM 1923 C C . ALA B 1 70 ? -21.422 -5.141 -11.758 1 97.5 70 ALA B C 1
ATOM 1925 O O . ALA B 1 70 ? -21.609 -5.957 -12.664 1 97.5 70 ALA B O 1
ATOM 1926 N N . LEU B 1 71 ? -21.641 -5.402 -10.461 1 97.75 71 LEU B N 1
ATOM 1927 C CA . LEU B 1 71 ? -22.094 -6.723 -10.031 1 97.75 71 LEU B CA 1
ATOM 1928 C C . LEU B 1 71 ? -23.516 -6.988 -10.523 1 97.75 71 LEU B C 1
ATOM 1930 O O . LEU B 1 71 ? -23.859 -8.125 -10.844 1 97.75 71 LEU B O 1
ATOM 1934 N N . ALA B 1 72 ? -24.297 -5.953 -10.547 1 97.44 72 ALA B N 1
ATOM 1935 C CA . ALA B 1 72 ? -25.688 -6.086 -10.992 1 97.44 72 ALA B CA 1
ATOM 1936 C C . ALA B 1 72 ? -25.75 -6.496 -12.461 1 97.44 72 ALA B C 1
ATOM 1938 O O . ALA B 1 72 ? -26.719 -7.125 -12.891 1 97.44 72 ALA B O 1
ATOM 1939 N N . MET B 1 73 ? -24.719 -6.246 -13.188 1 96.94 73 MET B N 1
ATOM 1940 C CA . MET B 1 73 ? -24.703 -6.516 -14.625 1 96.94 73 MET B CA 1
ATOM 1941 C C . MET B 1 73 ? -24 -7.836 -14.914 1 96.94 73 MET B C 1
ATOM 1943 O O . MET B 1 73 ? -24.016 -8.312 -16.047 1 96.94 73 MET B O 1
ATOM 1947 N N . ALA B 1 74 ? -23.328 -8.422 -13.938 1 97.19 74 ALA B N 1
ATOM 1948 C CA . ALA B 1 74 ? -22.531 -9.633 -14.133 1 97.19 74 ALA B CA 1
ATOM 1949 C C . ALA B 1 74 ? -23.438 -10.867 -14.227 1 97.19 74 ALA B C 1
ATOM 1951 O O . ALA B 1 74 ? -24.375 -11.016 -13.453 1 97.19 74 ALA B O 1
ATOM 1952 N N . SER B 1 75 ? -23.062 -11.688 -15.234 1 94.25 75 SER B N 1
ATOM 1953 C CA . SER B 1 75 ? -23.781 -12.938 -15.445 1 94.25 75 SER B CA 1
ATOM 1954 C C . SER B 1 75 ? -22.984 -14.133 -14.93 1 94.25 75 SER B C 1
ATOM 1956 O O . SER B 1 75 ? -22.156 -14.688 -15.648 1 94.25 75 SER B O 1
ATOM 1958 N N . GLY B 1 76 ? -23.047 -14.469 -13.68 1 96.94 76 GLY B N 1
ATOM 1959 C CA . GLY B 1 76 ? -22.406 -15.648 -13.133 1 96.94 76 GLY B CA 1
ATOM 1960 C C . GLY B 1 76 ? -21.188 -15.328 -12.289 1 96.94 76 GLY B C 1
ATOM 1961 O O . GLY B 1 76 ? -20.812 -14.156 -12.156 1 96.94 76 GLY B O 1
ATOM 1962 N N . PRO B 1 77 ? -20.531 -16.391 -11.766 1 97.44 77 PRO B N 1
ATOM 1963 C CA . PRO B 1 77 ? -19.469 -16.219 -10.773 1 97.44 77 PRO B CA 1
ATOM 1964 C C . PRO B 1 77 ? -18.203 -15.594 -11.367 1 97.44 77 PRO B C 1
ATOM 1966 O O . PRO B 1 77 ? -17.609 -14.703 -10.766 1 97.44 77 PRO B O 1
ATOM 1969 N N . ARG B 1 78 ? -17.812 -16.031 -12.578 1 97.19 78 ARG B N 1
ATOM 1970 C CA . ARG B 1 78 ? -16.594 -15.508 -13.195 1 97.19 78 ARG B CA 1
ATOM 1971 C C . ARG B 1 78 ? -16.75 -14.039 -13.555 1 97.19 78 ARG B C 1
ATOM 1973 O O . ARG B 1 78 ? -15.828 -13.242 -13.336 1 97.19 78 ARG B O 1
ATOM 1980 N N . GLU B 1 79 ? -17.812 -13.648 -14.086 1 97.94 79 GLU B N 1
ATOM 1981 C CA . GLU B 1 79 ? -18.062 -12.25 -14.43 1 97.94 79 GLU B CA 1
ATOM 1982 C C . GLU B 1 79 ? -18.125 -11.375 -13.18 1 97.94 79 GLU B C 1
ATOM 1984 O O . GLU B 1 79 ? -17.719 -10.211 -13.211 1 97.94 79 GLU B O 1
ATOM 1989 N N . ARG B 1 80 ? -18.656 -11.922 -12.117 1 98.25 80 ARG B N 1
ATOM 1990 C CA . ARG B 1 80 ? -18.688 -11.203 -10.844 1 98.25 80 ARG B CA 1
ATOM 1991 C C . ARG B 1 80 ? -17.266 -10.922 -10.344 1 98.25 80 ARG B C 1
ATOM 1993 O O . ARG B 1 80 ? -16.969 -9.812 -9.891 1 98.25 80 ARG B O 1
ATOM 2000 N N . LEU B 1 81 ? -16.406 -11.961 -10.461 1 98.44 81 LEU B N 1
ATOM 2001 C CA . LEU B 1 81 ? -15.008 -11.758 -10.078 1 98.44 81 LEU B CA 1
ATOM 2002 C C . LEU B 1 81 ? -14.367 -10.656 -10.914 1 98.44 81 LEU B C 1
ATOM 2004 O O . LEU B 1 81 ? -13.711 -9.766 -10.375 1 98.44 81 LEU B O 1
ATOM 2008 N N . GLU B 1 82 ? -14.617 -10.695 -12.18 1 98 82 GLU B N 1
ATOM 2009 C CA . GLU B 1 82 ? -14.039 -9.719 -13.094 1 98 82 GLU B CA 1
ATOM 2010 C C . GLU B 1 82 ? -14.539 -8.312 -12.773 1 98 82 GLU B C 1
ATOM 2012 O O . GLU B 1 82 ? -13.781 -7.344 -12.844 1 98 82 GLU B O 1
ATOM 2017 N N . ALA B 1 83 ? -15.797 -8.195 -12.438 1 98.12 83 ALA B N 1
ATOM 2018 C CA . ALA B 1 83 ? -16.391 -6.91 -12.094 1 98.12 83 ALA B CA 1
ATOM 2019 C C . ALA B 1 83 ? -15.711 -6.297 -10.875 1 98.12 83 ALA B C 1
ATOM 2021 O O . ALA B 1 83 ? -15.375 -5.109 -10.883 1 98.12 83 ALA B O 1
ATOM 2022 N N . VAL B 1 84 ? -15.492 -7.113 -9.875 1 98.38 84 VAL B N 1
ATOM 2023 C CA . VAL B 1 84 ? -14.844 -6.645 -8.656 1 98.38 84 VAL B CA 1
ATOM 2024 C C . VAL B 1 84 ? -13.422 -6.195 -8.969 1 98.38 84 VAL B C 1
ATOM 2026 O O . VAL B 1 84 ? -12.992 -5.125 -8.523 1 98.38 84 VAL B O 1
ATOM 2029 N N . VAL B 1 85 ? -12.68 -7.004 -9.758 1 98.44 85 VAL B N 1
ATOM 2030 C CA . VAL B 1 85 ? -11.289 -6.719 -10.094 1 98.44 85 VAL B CA 1
ATOM 2031 C C . VAL B 1 85 ? -11.211 -5.43 -10.914 1 98.44 85 VAL B C 1
ATOM 2033 O O . VAL B 1 85 ? -10.43 -4.531 -10.594 1 98.44 85 VAL B O 1
ATOM 2036 N N . ARG B 1 86 ? -12.039 -5.242 -11.898 1 97.75 86 ARG B N 1
ATOM 2037 C CA . ARG B 1 86 ? -12 -4.094 -12.805 1 97.75 86 ARG B CA 1
ATOM 2038 C C . ARG B 1 86 ? -12.32 -2.803 -12.062 1 97.75 86 ARG B C 1
ATOM 2040 O O . ARG B 1 86 ? -11.75 -1.751 -12.359 1 97.75 86 ARG B O 1
ATOM 2047 N N . ALA B 1 87 ? -13.227 -2.893 -11.172 1 96.81 87 ALA B N 1
ATOM 2048 C CA . ALA B 1 87 ? -13.602 -1.711 -10.398 1 96.81 87 ALA B CA 1
ATOM 2049 C C . ALA B 1 87 ? -12.406 -1.147 -9.633 1 96.81 87 ALA B C 1
ATOM 2051 O O . ALA B 1 87 ? -12.289 0.068 -9.461 1 96.81 87 ALA B O 1
ATOM 2052 N N . GLY B 1 88 ? -11.531 -2.016 -9.227 1 96.44 88 GLY B N 1
ATOM 2053 C CA . GLY B 1 88 ? -10.367 -1.601 -8.469 1 96.44 88 GLY B CA 1
ATOM 2054 C C . GLY B 1 88 ? -9.359 -0.827 -9.305 1 96.44 88 GLY B C 1
ATOM 2055 O O . GLY B 1 88 ? -8.508 -0.119 -8.766 1 96.44 88 GLY B O 1
ATOM 2056 N N . PHE B 1 89 ? -9.477 -0.946 -10.641 1 97.44 89 PHE B N 1
ATOM 2057 C CA . PHE B 1 89 ? -8.469 -0.372 -11.523 1 97.44 89 PHE B CA 1
ATOM 2058 C C . PHE B 1 89 ? -9.102 0.573 -12.531 1 97.44 89 PHE B C 1
ATOM 2060 O O . PHE B 1 89 ? -8.625 0.697 -13.664 1 97.44 89 PHE B O 1
ATOM 2067 N N . SER B 1 90 ? -10.258 1.133 -12.133 1 95.38 90 SER B N 1
ATOM 2068 C CA . SER B 1 90 ? -10.898 2.129 -12.984 1 95.38 90 SER B CA 1
ATOM 2069 C C . SER B 1 90 ? -10.062 3.402 -13.07 1 95.38 90 SER B C 1
ATOM 2071 O O . SER B 1 90 ? -9.258 3.688 -12.18 1 95.38 90 SER B O 1
ATOM 2073 N N . SER B 1 91 ? -10.266 4.191 -14.102 1 93.06 91 SER B N 1
ATOM 2074 C CA . SER B 1 91 ? -9.508 5.422 -14.32 1 93.06 91 SER B CA 1
ATOM 2075 C C . SER B 1 91 ? -9.703 6.398 -13.164 1 93.06 91 SER B C 1
ATOM 2077 O O . SER B 1 91 ? -8.773 7.113 -12.789 1 93.06 91 SER B O 1
ATOM 2079 N N . SER B 1 92 ? -10.883 6.457 -12.594 1 92.06 92 SER B N 1
ATOM 2080 C CA . SER B 1 92 ? -11.18 7.367 -11.492 1 92.06 92 SER B CA 1
ATOM 2081 C C . SER B 1 92 ? -10.312 7.055 -10.273 1 92.06 92 SER B C 1
ATOM 2083 O O . SER B 1 92 ? -9.945 7.957 -9.523 1 92.06 92 SER B O 1
ATOM 2085 N N . ASN B 1 93 ? -9.914 5.785 -10.141 1 93.19 93 ASN B N 1
ATOM 2086 C CA . ASN B 1 93 ? -9.125 5.359 -8.984 1 93.19 93 ASN B CA 1
ATOM 2087 C C . ASN B 1 93 ? -7.656 5.75 -9.141 1 93.19 93 ASN B C 1
ATOM 2089 O O . ASN B 1 93 ? -6.898 5.727 -8.164 1 93.19 93 ASN B O 1
ATOM 2093 N N . PHE B 1 94 ? -7.285 6.215 -10.406 1 93.19 94 PHE B N 1
ATOM 2094 C CA . PHE B 1 94 ? -5.871 6.516 -10.617 1 93.19 94 PHE B CA 1
ATOM 2095 C C . PHE B 1 94 ? -5.66 8.016 -10.789 1 93.19 94 PHE B C 1
ATOM 2097 O O . PHE B 1 94 ? -4.574 8.453 -11.172 1 93.19 94 PHE B O 1
ATOM 2104 N N . ARG B 1 95 ? -6.773 8.727 -10.555 1 92.44 95 ARG B N 1
ATOM 2105 C CA . ARG B 1 95 ? -6.551 10.164 -10.453 1 92.44 95 ARG B CA 1
ATOM 2106 C C . ARG B 1 95 ? -5.594 10.5 -9.312 1 92.44 95 ARG B C 1
ATOM 2108 O O . ARG B 1 95 ? -5.656 9.883 -8.242 1 92.44 95 ARG B O 1
ATOM 2115 N N . THR B 1 96 ? -4.797 11.5 -9.57 1 90.94 96 THR B N 1
ATOM 2116 C CA . THR B 1 96 ? -3.746 11.852 -8.625 1 90.94 96 THR B CA 1
ATOM 2117 C C . THR B 1 96 ? -4.332 12.133 -7.242 1 90.94 96 THR B C 1
ATOM 2119 O O . THR B 1 96 ? -3.781 11.695 -6.227 1 90.94 96 THR B O 1
ATOM 2122 N N . GLU B 1 97 ? -5.457 12.805 -7.18 1 94.06 97 GLU B N 1
ATOM 2123 C CA . GLU B 1 97 ? -6.07 13.172 -5.906 1 94.06 97 GLU B CA 1
ATOM 2124 C C . GLU B 1 97 ? -6.609 11.945 -5.176 1 94.06 97 GLU B C 1
ATOM 2126 O O . GLU B 1 97 ? -6.555 11.875 -3.947 1 94.06 97 GLU B O 1
ATOM 2131 N N . THR B 1 98 ? -7.094 10.977 -5.914 1 94.62 98 THR B N 1
ATOM 2132 C CA . THR B 1 98 ? -7.609 9.75 -5.309 1 94.62 98 THR B CA 1
ATOM 2133 C C . THR B 1 98 ? -6.473 8.906 -4.754 1 94.62 98 THR B C 1
ATOM 2135 O O . THR B 1 98 ? -6.566 8.383 -3.639 1 94.62 98 THR B O 1
ATOM 2138 N N . VAL B 1 99 ? -5.395 8.852 -5.512 1 95.69 99 VAL B N 1
ATOM 2139 C CA . VAL B 1 99 ? -4.215 8.102 -5.086 1 95.69 99 VAL B CA 1
ATOM 2140 C C . VAL B 1 99 ? -3.654 8.711 -3.805 1 95.69 99 VAL B C 1
ATOM 2142 O O . VAL B 1 99 ? -3.396 8 -2.832 1 95.69 99 VAL B O 1
ATOM 2145 N N . ALA B 1 100 ? -3.527 10.016 -3.814 1 96.25 100 ALA B N 1
ATOM 2146 C CA . ALA B 1 100 ? -3.025 10.703 -2.631 1 96.25 100 ALA B CA 1
ATOM 2147 C C . ALA B 1 100 ? -3.934 10.461 -1.428 1 96.25 100 ALA B C 1
ATOM 2149 O O . ALA B 1 100 ? -3.453 10.234 -0.315 1 96.25 100 ALA B O 1
ATOM 2150 N N . ALA B 1 101 ? -5.238 10.508 -1.646 1 96.62 101 ALA B N 1
ATOM 2151 C CA . ALA B 1 101 ? -6.203 10.297 -0.572 1 96.62 101 ALA B CA 1
ATOM 2152 C C . ALA B 1 101 ? -6.074 8.891 0.01 1 96.62 101 ALA B C 1
ATOM 2154 O O . ALA B 1 101 ? -6.07 8.719 1.23 1 96.62 101 ALA B O 1
ATOM 2155 N N . TRP B 1 102 ? -5.891 7.898 -0.831 1 96.94 102 TRP B N 1
ATOM 2156 C CA . TRP B 1 102 ? -5.773 6.516 -0.382 1 96.94 102 TRP B CA 1
ATOM 2157 C C . TRP B 1 102 ? -4.5 6.312 0.432 1 96.94 102 TRP B C 1
ATOM 2159 O O . TRP B 1 102 ? -4.527 5.695 1.499 1 96.94 102 TRP B O 1
ATOM 2169 N N . LEU B 1 103 ? -3.404 6.836 -0.052 1 97.06 103 LEU B N 1
ATOM 2170 C CA . LEU B 1 103 ? -2.141 6.691 0.662 1 97.06 103 LEU B CA 1
ATOM 2171 C C . LEU B 1 103 ? -2.207 7.359 2.029 1 97.06 103 LEU B C 1
ATOM 2173 O O . LEU B 1 103 ? -1.764 6.789 3.029 1 97.06 103 LEU B O 1
ATOM 2177 N N . ASN B 1 104 ? -2.779 8.523 2.061 1 96.75 104 ASN B N 1
ATOM 2178 C CA . ASN B 1 104 ? -2.908 9.227 3.334 1 96.75 104 ASN B CA 1
ATOM 2179 C C . ASN B 1 104 ? -3.932 8.555 4.242 1 96.75 104 ASN B C 1
ATOM 2181 O O . ASN B 1 104 ? -3.826 8.625 5.469 1 96.75 104 ASN B O 1
ATOM 2185 N N . PHE B 1 105 ? -4.891 7.922 3.656 1 97.56 105 PHE B N 1
ATOM 2186 C CA . PHE B 1 105 ? -5.863 7.145 4.418 1 97.56 105 PHE B CA 1
ATOM 2187 C C . PHE B 1 105 ? -5.18 6.004 5.156 1 97.56 105 PHE B C 1
ATOM 2189 O O . PHE B 1 105 ? -5.457 5.762 6.336 1 97.56 105 PHE B O 1
ATOM 2196 N N . TYR B 1 106 ? -4.234 5.309 4.496 1 96.88 106 TYR B N 1
ATOM 2197 C CA . TYR B 1 106 ? -3.473 4.246 5.141 1 96.88 106 TYR B CA 1
ATOM 2198 C C . TYR B 1 106 ? -2.65 4.789 6.305 1 96.88 106 TYR B C 1
ATOM 2200 O O . TYR B 1 106 ? -2.6 4.184 7.375 1 96.88 106 TYR B O 1
ATOM 2208 N N . VAL B 1 107 ? -2.041 5.902 6.078 1 96.12 107 VAL B N 1
ATOM 2209 C CA . VAL B 1 107 ? -1.235 6.527 7.121 1 96.12 107 VAL B CA 1
ATOM 2210 C C . VAL B 1 107 ? -2.113 6.848 8.328 1 96.12 107 VAL B C 1
ATOM 2212 O O . VAL B 1 107 ? -1.764 6.512 9.461 1 96.12 107 VAL B O 1
ATOM 2215 N N . LEU B 1 108 ? -3.254 7.461 8.062 1 95.81 108 LEU B N 1
ATOM 2216 C CA . LEU B 1 108 ? -4.137 7.871 9.148 1 95.81 108 LEU B CA 1
ATOM 2217 C C . LEU B 1 108 ? -4.672 6.656 9.906 1 95.81 108 LEU B C 1
ATOM 2219 O O . LEU B 1 108 ? -4.891 6.715 11.117 1 95.81 108 LEU B O 1
ATOM 2223 N N . ALA B 1 109 ? -4.859 5.566 9.219 1 96.12 109 ALA B N 1
ATOM 2224 C CA . ALA B 1 109 ? -5.414 4.352 9.805 1 96.12 109 ALA B CA 1
ATOM 2225 C C . ALA B 1 109 ? -4.477 3.781 10.867 1 96.12 109 ALA B C 1
ATOM 2227 O O . ALA B 1 109 ? -4.895 2.979 11.711 1 96.12 109 ALA B O 1
ATOM 2228 N N . LEU B 1 110 ? -3.223 4.172 10.914 1 93.38 110 LEU B N 1
ATOM 2229 C CA . LEU B 1 110 ? -2.266 3.715 11.922 1 93.38 110 LEU B CA 1
ATOM 2230 C C . LEU B 1 110 ? -2.598 4.289 13.289 1 93.38 110 LEU B C 1
ATOM 2232 O O . LEU B 1 110 ? -2.334 3.656 14.312 1 93.38 110 LEU B O 1
ATOM 2236 N N . THR B 1 111 ? -3.184 5.488 13.273 1 92.38 111 THR B N 1
ATOM 2237 C CA . THR B 1 111 ? -3.293 6.18 14.547 1 92.38 111 THR B CA 1
ATOM 2238 C C . THR B 1 111 ? -4.75 6.512 14.859 1 92.38 111 THR B C 1
ATOM 2240 O O . THR B 1 111 ? -5.086 6.852 16 1 92.38 111 THR B O 1
ATOM 2243 N N . SER B 1 112 ? -5.609 6.449 13.859 1 95.25 112 SER B N 1
ATOM 2244 C CA . SER B 1 112 ? -7.02 6.785 14.031 1 95.25 112 SER B CA 1
ATOM 2245 C C . SER B 1 112 ? -7.887 5.531 14.062 1 95.25 112 SER B C 1
ATOM 2247 O O . SER B 1 112 ? -8.07 4.875 13.039 1 95.25 112 SER B O 1
ATOM 2249 N N . PRO B 1 113 ? -8.5 5.227 15.188 1 95.25 113 PRO B N 1
ATOM 2250 C CA . PRO B 1 113 ? -9.391 4.059 15.258 1 95.25 113 PRO B CA 1
ATOM 2251 C C . PRO B 1 113 ? -10.547 4.145 14.266 1 95.25 113 PRO B C 1
ATOM 2253 O O . PRO B 1 113 ? -10.969 3.121 13.719 1 95.25 113 PRO B O 1
ATOM 2256 N N . THR B 1 114 ? -10.984 5.352 14.055 1 96.44 114 THR B N 1
ATOM 2257 C CA . THR B 1 114 ? -12.078 5.531 13.109 1 96.44 114 THR B CA 1
ATOM 2258 C C . THR B 1 114 ? -11.633 5.219 11.688 1 96.44 114 THR B C 1
ATOM 2260 O O . THR B 1 114 ? -12.336 4.539 10.938 1 96.44 114 THR B O 1
ATOM 2263 N N . ALA B 1 115 ? -10.461 5.695 11.297 1 96.94 115 ALA B N 1
ATOM 2264 C CA . ALA B 1 115 ? -9.922 5.391 9.977 1 96.94 115 ALA B CA 1
ATOM 2265 C C . ALA B 1 115 ? -9.664 3.895 9.82 1 96.94 115 ALA B C 1
ATOM 2267 O O . ALA B 1 115 ? -9.977 3.312 8.781 1 96.94 115 ALA B O 1
ATOM 2268 N N . ALA B 1 116 ? -9.133 3.316 10.922 1 96.38 116 ALA B N 1
ATOM 2269 C CA . ALA B 1 116 ? -8.859 1.882 10.898 1 96.38 116 ALA B CA 1
ATOM 2270 C C . ALA B 1 116 ? -10.141 1.084 10.695 1 96.38 116 ALA B C 1
ATOM 2272 O O . ALA B 1 116 ? -10.164 0.115 9.93 1 96.38 116 ALA B O 1
ATOM 2273 N N . ARG B 1 117 ? -11.195 1.47 11.336 1 96.44 117 ARG B N 1
ATOM 2274 C CA . ARG B 1 117 ? -12.477 0.79 11.211 1 96.44 117 ARG B CA 1
ATOM 2275 C C . ARG B 1 117 ? -13.039 0.931 9.797 1 96.44 117 ARG B C 1
ATOM 2277 O O . ARG B 1 117 ? -13.539 -0.036 9.227 1 96.44 117 ARG B O 1
ATOM 2284 N N . LEU B 1 118 ? -12.953 2.141 9.242 1 97.19 118 LEU B N 1
ATOM 2285 C CA . LEU B 1 118 ? -13.422 2.391 7.887 1 97.19 118 LEU B CA 1
ATOM 2286 C C . LEU B 1 118 ? -12.641 1.557 6.879 1 97.19 118 LEU B C 1
ATOM 2288 O O . LEU B 1 118 ? -13.219 1.005 5.941 1 97.19 118 LEU B O 1
ATOM 2292 N N . LEU B 1 119 ? -11.352 1.455 7.059 1 97.31 119 LEU B N 1
ATOM 2293 C CA . LEU B 1 119 ? -10.5 0.643 6.199 1 97.31 119 LEU B CA 1
ATOM 2294 C C . LEU B 1 119 ? -10.875 -0.833 6.301 1 97.31 119 LEU B C 1
ATOM 2296 O O . LEU B 1 119 ? -10.938 -1.532 5.285 1 97.31 119 LEU B O 1
ATOM 2300 N N . LYS B 1 120 ? -11.156 -1.273 7.484 1 96.62 120 LYS B N 1
ATOM 2301 C CA . LYS B 1 120 ? -11.562 -2.66 7.703 1 96.62 120 LYS B CA 1
ATOM 2302 C C . LYS B 1 120 ? -12.875 -2.969 6.988 1 96.62 120 LYS B C 1
ATOM 2304 O O . LYS B 1 120 ? -13.047 -4.062 6.445 1 96.62 120 LYS B O 1
ATOM 2309 N N . ILE B 1 121 ? -13.766 -2.07 7.008 1 96.94 121 ILE B N 1
ATOM 2310 C CA . ILE B 1 121 ? -15.047 -2.234 6.324 1 96.94 121 ILE B CA 1
ATOM 2311 C C . ILE B 1 121 ? -14.812 -2.375 4.82 1 96.94 121 ILE B C 1
ATOM 2313 O O . ILE B 1 121 ? -15.352 -3.281 4.184 1 96.94 121 ILE B O 1
ATOM 2317 N N . TYR B 1 122 ? -13.969 -1.511 4.289 1 96.62 122 TYR B N 1
ATOM 2318 C CA . TYR B 1 122 ? -13.609 -1.582 2.877 1 96.62 122 TYR B CA 1
ATOM 2319 C C . TYR B 1 122 ? -12.984 -2.93 2.541 1 96.62 122 TYR B C 1
ATOM 2321 O O . TYR B 1 122 ? -13.414 -3.607 1.606 1 96.62 122 TYR B O 1
ATOM 2329 N N . GLN B 1 123 ? -11.992 -3.328 3.283 1 97.12 123 GLN B N 1
ATOM 2330 C CA . GLN B 1 123 ? -11.281 -4.578 3.027 1 97.12 123 GLN B CA 1
ATOM 2331 C C . GLN B 1 123 ? -12.211 -5.777 3.186 1 97.12 123 GLN B C 1
ATOM 2333 O O . GLN B 1 123 ? -12.125 -6.738 2.416 1 97.12 123 GLN B O 1
ATOM 2338 N N . GLY B 1 124 ? -13.055 -5.672 4.18 1 97.31 124 GLY B N 1
ATOM 2339 C CA . GLY B 1 124 ? -14.031 -6.727 4.398 1 97.31 124 GLY B CA 1
ATOM 2340 C C . GLY B 1 124 ? -14.992 -6.906 3.236 1 97.31 124 GLY B C 1
ATOM 2341 O O . GLY B 1 124 ? -15.281 -8.031 2.83 1 97.31 124 GLY B O 1
ATOM 2342 N N . ARG B 1 125 ? -15.492 -5.84 2.695 1 97.88 125 ARG B N 1
ATOM 2343 C CA . ARG B 1 125 ? -16.422 -5.895 1.571 1 97.88 125 ARG B CA 1
ATOM 2344 C C . ARG B 1 125 ? -15.742 -6.469 0.33 1 97.88 125 ARG B C 1
ATOM 2346 O O . ARG B 1 125 ? -16.344 -7.27 -0.392 1 97.88 125 ARG B O 1
ATOM 2353 N N . LEU B 1 126 ? -14.523 -6.043 0.056 1 98 126 LEU B N 1
ATOM 2354 C CA . LEU B 1 126 ? -13.758 -6.574 -1.067 1 98 126 LEU B CA 1
ATOM 2355 C C . LEU B 1 126 ? -13.609 -8.086 -0.956 1 98 126 LEU B C 1
ATOM 2357 O O . LEU B 1 126 ? -13.938 -8.82 -1.891 1 98 126 LEU B O 1
ATOM 2361 N N . ARG B 1 127 ? -13.227 -8.555 0.239 1 98 127 ARG B N 1
ATOM 2362 C CA . ARG B 1 127 ? -13.023 -9.984 0.466 1 98 127 ARG B CA 1
ATOM 2363 C C . ARG B 1 127 ? -14.344 -10.742 0.372 1 98 127 ARG B C 1
ATOM 2365 O O . ARG B 1 127 ? -14.391 -11.836 -0.191 1 98 127 ARG B O 1
ATOM 2372 N N . ALA B 1 128 ? -15.352 -10.141 0.951 1 98.31 128 ALA B N 1
ATOM 2373 C CA . ALA B 1 128 ? -16.656 -10.797 0.946 1 98.31 128 ALA B CA 1
ATOM 2374 C C . ALA B 1 128 ? -17.172 -10.961 -0.477 1 98.31 128 ALA B C 1
ATOM 2376 O O . ALA B 1 128 ? -17.719 -12.016 -0.827 1 98.31 128 ALA B O 1
ATOM 2377 N N . ASN B 1 129 ? -17.047 -9.93 -1.309 1 98.38 129 ASN B N 1
ATOM 2378 C CA . ASN B 1 129 ? -17.484 -10.008 -2.701 1 98.38 129 ASN B CA 1
ATOM 2379 C C . ASN B 1 129 ? -16.703 -11.07 -3.469 1 98.38 129 ASN B C 1
ATOM 2381 O O . ASN B 1 129 ? -17.281 -11.859 -4.219 1 98.38 129 ASN B O 1
ATOM 2385 N N . LEU B 1 130 ? -15.414 -11.102 -3.281 1 98.69 130 LEU B N 1
ATOM 2386 C CA . LEU B 1 130 ? -14.57 -12.086 -3.949 1 98.69 130 LEU B CA 1
ATOM 2387 C C . LEU B 1 130 ? -14.914 -13.5 -3.49 1 98.69 130 LEU B C 1
ATOM 2389 O O . LEU B 1 130 ? -15.086 -14.406 -4.312 1 98.69 130 LEU B O 1
ATOM 2393 N N . ARG B 1 131 ? -15.039 -13.656 -2.158 1 98.56 131 ARG B N 1
ATOM 2394 C CA . ARG B 1 131 ? -15.336 -14.969 -1.598 1 98.56 131 ARG B CA 1
ATOM 2395 C C . ARG B 1 131 ? -16.672 -15.5 -2.119 1 98.56 131 ARG B C 1
ATOM 2397 O O . ARG B 1 131 ? -16.781 -16.672 -2.473 1 98.56 131 ARG B O 1
ATOM 2404 N N . HIS B 1 132 ? -17.641 -14.664 -2.127 1 98.25 132 HIS B N 1
ATOM 2405 C CA . HIS B 1 132 ? -18.953 -15.055 -2.629 1 98.25 132 HIS B CA 1
ATOM 2406 C C . HIS B 1 132 ? -18.859 -15.547 -4.07 1 98.25 132 HIS B C 1
ATOM 2408 O O . HIS B 1 132 ? -19.406 -16.594 -4.402 1 98.25 132 HIS B O 1
ATOM 2414 N N . ALA B 1 133 ? -18.188 -14.82 -4.914 1 98.25 133 ALA B N 1
ATOM 2415 C CA . ALA B 1 133 ? -18.078 -15.164 -6.328 1 98.25 133 ALA B CA 1
ATOM 2416 C C . ALA B 1 133 ? -17.234 -16.422 -6.516 1 98.25 133 ALA B C 1
ATOM 2418 O O . ALA B 1 133 ? -17.438 -17.172 -7.473 1 98.25 133 ALA B O 1
ATOM 2419 N N . LEU B 1 134 ? -16.312 -16.719 -5.586 1 98.44 134 LEU B N 1
ATOM 2420 C CA . LEU B 1 134 ? -15.367 -17.828 -5.707 1 98.44 134 LEU B CA 1
ATOM 2421 C C . LEU B 1 134 ? -15.977 -19.125 -5.219 1 98.44 134 LEU B C 1
ATOM 2423 O O . LEU B 1 134 ? -15.477 -20.203 -5.539 1 98.44 134 LEU B O 1
ATOM 2427 N N . ARG B 1 135 ? -17.047 -19.078 -4.457 1 97.81 135 ARG B N 1
ATOM 2428 C CA . ARG B 1 135 ? -17.625 -20.25 -3.787 1 97.81 135 ARG B CA 1
ATOM 2429 C C . ARG B 1 135 ? -17.922 -21.359 -4.785 1 97.81 135 ARG B C 1
ATOM 2431 O O . ARG B 1 135 ? -17.562 -22.516 -4.559 1 97.81 135 ARG B O 1
ATOM 2438 N N . PRO B 1 136 ? -18.531 -21.016 -5.914 1 97.44 136 PRO B N 1
ATOM 2439 C CA . PRO B 1 136 ? -18.844 -22.094 -6.859 1 97.44 136 PRO B CA 1
ATOM 2440 C C . PRO B 1 136 ? -17.641 -22.453 -7.742 1 97.44 136 PRO B C 1
ATOM 2442 O O . PRO B 1 136 ? -17.719 -23.391 -8.539 1 97.44 136 PRO B O 1
ATOM 2445 N N . LEU B 1 137 ? -16.531 -21.719 -7.617 1 97.19 137 LEU B N 1
ATOM 2446 C CA . LEU B 1 137 ? -15.43 -21.875 -8.57 1 97.19 137 LEU B CA 1
ATOM 2447 C C . LEU B 1 137 ? -14.219 -22.516 -7.906 1 97.19 137 LEU B C 1
ATOM 2449 O O . LEU B 1 137 ? -13.312 -23 -8.594 1 97.19 137 LEU B O 1
ATOM 2453 N N . SER B 1 138 ? -14.156 -22.484 -6.586 1 96.44 138 SER B N 1
ATOM 2454 C CA . SER B 1 138 ? -12.977 -22.938 -5.863 1 96.44 138 SER B CA 1
ATOM 2455 C C . SER B 1 138 ? -13.352 -23.75 -4.633 1 96.44 138 SER B C 1
ATOM 2457 O O . SER B 1 138 ? -14.352 -23.469 -3.979 1 96.44 138 SER B O 1
ATOM 2459 N N . ALA B 1 139 ? -12.469 -24.734 -4.246 1 95.88 139 ALA B N 1
ATOM 2460 C CA . ALA B 1 139 ? -12.633 -25.531 -3.027 1 95.88 139 ALA B CA 1
ATOM 2461 C C . ALA B 1 139 ? -12.172 -24.734 -1.802 1 95.88 139 ALA B C 1
ATOM 2463 O O . ALA B 1 139 ? -12.5 -25.109 -0.668 1 95.88 139 ALA B O 1
ATOM 2464 N N . GLU B 1 140 ? -11.406 -23.703 -2.049 1 96.44 140 GLU B N 1
ATOM 2465 C CA . GLU B 1 140 ? -10.867 -22.891 -0.963 1 96.44 140 GLU B CA 1
ATOM 2466 C C . GLU B 1 140 ? -11.117 -21.406 -1.219 1 96.44 140 GLU B C 1
ATOM 2468 O O . GLU B 1 140 ? -10.164 -20.625 -1.308 1 96.44 140 GLU B O 1
ATOM 2473 N N . PRO B 1 141 ? -12.391 -20.984 -1.196 1 98 141 PRO B N 1
ATOM 2474 C CA . PRO B 1 141 ? -12.727 -19.625 -1.597 1 98 141 PRO B CA 1
ATOM 2475 C C . PRO B 1 141 ? -12.117 -18.562 -0.675 1 98 141 PRO B C 1
ATOM 2477 O O . PRO B 1 141 ? -11.742 -17.484 -1.131 1 98 141 PRO B O 1
ATOM 2480 N N . ALA B 1 142 ? -11.961 -18.844 0.599 1 97.75 142 ALA B N 1
ATOM 2481 C CA . ALA B 1 142 ? -11.531 -17.828 1.557 1 97.75 142 ALA B CA 1
ATOM 2482 C C . ALA B 1 142 ? -10.055 -17.484 1.371 1 97.75 142 ALA B C 1
ATOM 2484 O O . ALA B 1 142 ? -9.703 -16.328 1.196 1 97.75 142 ALA B O 1
ATOM 2485 N N . PRO B 1 143 ? -9.141 -18.516 1.299 1 97.5 143 PRO B N 1
ATOM 2486 C CA . PRO B 1 143 ? -7.73 -18.188 1.055 1 97.5 143 PRO B CA 1
ATOM 2487 C C . PRO B 1 143 ? -7.504 -17.562 -0.319 1 97.5 143 PRO B C 1
ATOM 2489 O O . PRO B 1 143 ? -6.672 -16.656 -0.458 1 97.5 143 PRO B O 1
ATOM 2492 N N . VAL B 1 144 ? -8.211 -18.031 -1.315 1 98 144 VAL B N 1
ATOM 2493 C CA . VAL B 1 144 ? -8.07 -17.469 -2.652 1 98 144 VAL B CA 1
ATOM 2494 C C . VAL B 1 144 ? -8.531 -16 -2.646 1 98 144 VAL B C 1
ATOM 2496 O O . VAL B 1 144 ? -7.863 -15.141 -3.217 1 98 144 VAL B O 1
ATOM 2499 N N . ALA B 1 145 ? -9.641 -15.688 -1.973 1 98.69 145 ALA B N 1
ATOM 2500 C CA . ALA B 1 145 ? -10.141 -14.312 -1.875 1 98.69 145 ALA B CA 1
ATOM 2501 C C . ALA B 1 145 ? -9.125 -13.406 -1.194 1 98.69 145 ALA B C 1
ATOM 2503 O O . ALA B 1 145 ? -8.93 -12.266 -1.611 1 98.69 145 ALA B O 1
ATOM 2504 N N . GLU B 1 146 ? -8.477 -13.898 -0.165 1 98.06 146 GLU B N 1
ATOM 2505 C CA . GLU B 1 146 ? -7.461 -13.133 0.55 1 98.06 146 GLU B CA 1
ATOM 2506 C C . GLU B 1 146 ? -6.281 -12.789 -0.359 1 98.06 146 GLU B C 1
ATOM 2508 O O . GLU B 1 146 ? -5.832 -11.641 -0.397 1 98.06 146 GLU B O 1
ATOM 2513 N N . ARG B 1 147 ? -5.809 -13.734 -1.095 1 98.5 147 ARG B N 1
ATOM 2514 C CA . ARG B 1 147 ? -4.664 -13.523 -1.977 1 98.5 147 ARG B CA 1
ATOM 2515 C C . ARG B 1 147 ? -5.016 -12.578 -3.115 1 98.5 147 ARG B C 1
ATOM 2517 O O . ARG B 1 147 ? -4.234 -11.688 -3.455 1 98.5 147 ARG B O 1
ATOM 2524 N N . ILE B 1 148 ? -6.238 -12.742 -3.68 1 98.69 148 ILE B N 1
ATOM 2525 C CA . ILE B 1 148 ? -6.645 -11.906 -4.801 1 98.69 148 ILE B CA 1
ATOM 2526 C C . ILE B 1 148 ? -6.871 -10.477 -4.316 1 98.69 148 ILE B C 1
ATOM 2528 O O . ILE B 1 148 ? -6.48 -9.516 -4.984 1 98.69 148 ILE B O 1
ATOM 2532 N N . ALA B 1 149 ? -7.488 -10.328 -3.152 1 98.69 149 ALA B N 1
ATOM 2533 C CA . ALA B 1 149 ? -7.684 -8.992 -2.578 1 98.69 149 ALA B CA 1
ATOM 2534 C C . ALA B 1 149 ? -6.344 -8.305 -2.33 1 98.69 149 ALA B C 1
ATOM 2536 O O . ALA B 1 149 ? -6.172 -7.133 -2.668 1 98.69 149 ALA B O 1
ATOM 2537 N N . ALA B 1 150 ? -5.398 -9.031 -1.761 1 98.62 150 ALA B N 1
ATOM 2538 C CA . ALA B 1 150 ? -4.07 -8.477 -1.503 1 98.62 150 ALA B CA 1
ATOM 2539 C C . ALA B 1 150 ? -3.367 -8.109 -2.807 1 98.62 150 ALA B C 1
ATOM 2541 O O . ALA B 1 150 ? -2.678 -7.09 -2.879 1 98.62 150 ALA B O 1
ATOM 2542 N N . LEU B 1 151 ? -3.549 -8.922 -3.793 1 98.81 151 LEU B N 1
ATOM 2543 C CA . LEU B 1 151 ? -2.941 -8.656 -5.094 1 98.81 151 LEU B CA 1
ATOM 2544 C C . LEU B 1 151 ? -3.527 -7.395 -5.719 1 98.81 151 LEU B C 1
ATOM 2546 O O . LEU B 1 151 ? -2.799 -6.598 -6.316 1 98.81 151 LEU B O 1
ATOM 2550 N N . ILE B 1 152 ? -4.852 -7.199 -5.605 1 98.69 152 ILE B N 1
ATOM 2551 C CA . ILE B 1 152 ? -5.496 -5.984 -6.086 1 98.69 152 ILE B CA 1
ATOM 2552 C C . ILE B 1 152 ? -4.887 -4.766 -5.395 1 98.69 152 ILE B C 1
ATOM 2554 O O . ILE B 1 152 ? -4.488 -3.805 -6.059 1 98.69 152 ILE B O 1
ATOM 2558 N N . ASP B 1 153 ? -4.73 -4.852 -4.082 1 97.94 153 ASP B N 1
ATOM 2559 C CA . ASP B 1 153 ? -4.145 -3.748 -3.326 1 97.94 153 ASP B CA 1
ATOM 2560 C C . ASP B 1 153 ? -2.693 -3.508 -3.74 1 97.94 153 ASP B C 1
ATOM 2562 O O . ASP B 1 153 ? -2.273 -2.361 -3.912 1 97.94 153 ASP B O 1
ATOM 2566 N N . GLY B 1 154 ? -1.952 -4.594 -3.887 1 98.31 154 GLY B N 1
ATOM 2567 C CA . GLY B 1 154 ? -0.55 -4.484 -4.258 1 98.31 154 GLY B CA 1
ATOM 2568 C C . GLY B 1 154 ? -0.344 -3.889 -5.637 1 98.31 154 GLY B C 1
ATOM 2569 O O . GLY B 1 154 ? 0.487 -2.994 -5.816 1 98.31 154 GLY B O 1
ATOM 2570 N N . LEU B 1 155 ? -1.083 -4.344 -6.621 1 98.25 155 LEU B N 1
ATOM 2571 C CA . LEU B 1 155 ? -0.96 -3.828 -7.98 1 98.25 155 LEU B CA 1
ATOM 2572 C C . LEU B 1 155 ? -1.441 -2.383 -8.062 1 98.25 155 LEU B C 1
ATOM 2574 O O . LEU B 1 155 ? -0.881 -1.577 -8.805 1 98.25 155 LEU B O 1
ATOM 2578 N N . TYR B 1 156 ? -2.518 -2.074 -7.324 1 97.25 156 TYR B N 1
ATOM 2579 C CA . TYR B 1 156 ? -2.984 -0.693 -7.281 1 97.25 156 TYR B CA 1
ATOM 2580 C C . TYR B 1 156 ? -1.887 0.236 -6.773 1 97.25 156 TYR B C 1
ATOM 2582 O O . TYR B 1 156 ? -1.591 1.256 -7.398 1 97.25 156 TYR B O 1
ATOM 2590 N N . LEU B 1 157 ? -1.293 -0.139 -5.645 1 96.38 157 LEU B N 1
ATOM 2591 C CA . LEU B 1 157 ? -0.234 0.651 -5.027 1 96.38 157 LEU B CA 1
ATOM 2592 C C . LEU B 1 157 ? 0.931 0.848 -5.992 1 96.38 157 LEU B C 1
ATOM 2594 O O . LEU B 1 157 ? 1.391 1.974 -6.195 1 96.38 157 LEU B O 1
ATOM 2598 N N . ARG B 1 158 ? 1.356 -0.195 -6.637 1 95.81 158 ARG B N 1
ATOM 2599 C CA . ARG B 1 158 ? 2.496 -0.151 -7.551 1 95.81 158 ARG B CA 1
ATOM 2600 C C . ARG B 1 158 ? 2.176 0.687 -8.781 1 95.81 158 ARG B C 1
ATOM 2602 O O . ARG B 1 158 ? 2.986 1.517 -9.203 1 95.81 158 ARG B O 1
ATOM 2609 N N . GLU B 1 159 ? 0.989 0.53 -9.32 1 94.88 159 GLU B N 1
ATOM 2610 C CA . GLU B 1 159 ? 0.589 1.285 -10.508 1 94.88 159 GLU B CA 1
ATOM 2611 C C . GLU B 1 159 ? 0.427 2.768 -10.188 1 94.88 159 GLU B C 1
ATOM 2613 O O . GLU B 1 159 ? 0.825 3.627 -10.977 1 94.88 159 GLU B O 1
ATOM 2618 N N . ALA B 1 160 ? -0.147 3.027 -9.055 1 93.44 160 ALA B N 1
ATOM 2619 C CA . ALA B 1 160 ? -0.407 4.402 -8.633 1 93.44 160 ALA B CA 1
ATOM 2620 C C . ALA B 1 160 ? 0.896 5.172 -8.445 1 93.44 160 ALA B C 1
ATOM 2622 O O . ALA B 1 160 ? 0.945 6.387 -8.656 1 93.44 160 ALA B O 1
ATOM 2623 N N . LEU B 1 161 ? 1.941 4.488 -8.047 1 93.5 161 LEU B N 1
ATOM 2624 C CA . LEU B 1 161 ? 3.205 5.137 -7.719 1 93.5 161 LEU B CA 1
ATOM 2625 C C . LEU B 1 161 ? 4.184 5.039 -8.883 1 93.5 161 LEU B C 1
ATOM 2627 O O . LEU B 1 161 ? 5.316 5.523 -8.789 1 93.5 161 LEU B O 1
ATOM 2631 N N . ALA B 1 162 ? 3.77 4.441 -9.938 1 88.5 162 ALA B N 1
ATOM 2632 C CA . ALA B 1 162 ? 4.629 4.324 -11.117 1 88.5 162 ALA B CA 1
ATOM 2633 C C . ALA B 1 162 ? 4.793 5.672 -11.812 1 88.5 162 ALA B C 1
ATOM 2635 O O . ALA B 1 162 ? 3.881 6.504 -11.797 1 88.5 162 ALA B O 1
ATOM 2636 N N . ARG B 1 163 ? 6.023 5.996 -12.188 1 72 163 ARG B N 1
ATOM 2637 C CA . ARG B 1 163 ? 6.348 7.273 -12.82 1 72 163 ARG B CA 1
ATOM 2638 C C . ARG B 1 163 ? 5.629 7.418 -14.156 1 72 163 ARG B C 1
ATOM 2640 O O . ARG B 1 163 ? 5.375 8.539 -14.609 1 72 163 ARG B O 1
ATOM 2647 N N . GLN B 1 164 ? 5.23 6.309 -14.633 1 79.12 164 GLN B N 1
ATOM 2648 C CA . GLN B 1 164 ? 4.484 6.355 -15.891 1 79.12 164 GLN B CA 1
ATOM 2649 C C . GLN B 1 164 ? 2.982 6.426 -15.633 1 79.12 164 GLN B C 1
ATOM 2651 O O . GLN B 1 164 ? 2.545 6.484 -14.484 1 79.12 164 GLN B O 1
ATOM 2656 N N . THR B 1 165 ? 2.148 6.66 -16.656 1 83.75 165 THR B N 1
ATOM 2657 C CA . THR B 1 165 ? 0.692 6.621 -16.562 1 83.75 165 THR B CA 1
ATOM 2658 C C . THR B 1 165 ? 0.215 5.234 -16.141 1 83.75 165 THR B C 1
ATOM 2660 O O . THR B 1 165 ? 0.539 4.234 -16.781 1 83.75 165 THR B O 1
ATOM 2663 N N . PRO B 1 166 ? -0.539 5.352 -15 1 88.56 166 PRO B N 1
ATOM 2664 C CA . PRO B 1 166 ? -1.063 4.051 -14.57 1 88.56 166 PRO B CA 1
ATOM 2665 C C . PRO B 1 166 ? -1.823 3.328 -15.68 1 88.56 166 PRO B C 1
ATOM 2667 O O . PRO B 1 166 ? -2.535 3.963 -16.469 1 88.56 166 PRO B O 1
ATOM 2670 N N . ASP B 1 167 ? -1.57 2.039 -15.805 1 93.19 167 ASP B N 1
ATOM 2671 C CA . ASP B 1 167 ? -2.256 1.171 -16.766 1 93.19 167 ASP B CA 1
ATOM 2672 C C . ASP B 1 167 ? -3.201 0.209 -16.047 1 93.19 167 ASP B C 1
ATOM 2674 O O . ASP B 1 167 ? -2.816 -0.912 -15.703 1 93.19 167 ASP B O 1
ATOM 2678 N N . GLY B 1 168 ? -4.488 0.75 -15.828 1 95.25 168 GLY B N 1
ATOM 2679 C CA . GLY B 1 168 ? -5.488 -0.035 -15.125 1 95.25 168 GLY B CA 1
ATOM 2680 C C . GLY B 1 168 ? -5.828 -1.338 -15.828 1 95.25 168 GLY B C 1
ATOM 2681 O O . GLY B 1 168 ? -6.094 -2.348 -15.172 1 95.25 168 GLY B O 1
ATOM 2682 N N . ALA B 1 169 ? -5.785 -1.333 -17.125 1 96.19 169 ALA B N 1
ATOM 2683 C CA . ALA B 1 169 ? -6.082 -2.531 -17.906 1 96.19 169 ALA B CA 1
ATOM 2684 C C . ALA B 1 169 ? -5.012 -3.6 -17.688 1 96.19 169 ALA B C 1
ATOM 2686 O O . ALA B 1 169 ? -5.328 -4.785 -17.547 1 96.19 169 ALA B O 1
ATOM 2687 N N . ALA B 1 170 ? -3.76 -3.178 -17.672 1 96.25 170 ALA B N 1
ATOM 2688 C CA . ALA B 1 170 ? -2.668 -4.121 -17.453 1 96.25 170 ALA B CA 1
ATOM 2689 C C . ALA B 1 170 ? -2.734 -4.715 -16.047 1 96.25 170 ALA B C 1
ATOM 2691 O O . ALA B 1 170 ? -2.484 -5.906 -15.852 1 96.25 170 ALA B O 1
ATOM 2692 N N . ALA B 1 171 ? -3.074 -3.885 -15.078 1 97.56 171 ALA B N 1
ATOM 2693 C CA . ALA B 1 171 ? -3.219 -4.363 -13.711 1 97.56 171 ALA B CA 1
ATOM 2694 C C . ALA B 1 171 ? -4.359 -5.371 -13.602 1 97.56 171 ALA B C 1
ATOM 2696 O O . ALA B 1 171 ? -4.207 -6.422 -12.969 1 97.56 171 ALA B O 1
ATOM 2697 N N . THR B 1 172 ? -5.453 -5.008 -14.266 1 98.06 172 THR B N 1
ATOM 2698 C CA . THR B 1 172 ? -6.59 -5.922 -14.297 1 98.06 172 THR B CA 1
ATOM 2699 C C . THR B 1 172 ? -6.188 -7.266 -14.898 1 98.06 172 THR B C 1
ATOM 2701 O O . THR B 1 172 ? -6.504 -8.32 -14.344 1 98.06 172 THR B O 1
ATOM 2704 N N . ALA B 1 173 ? -5.457 -7.246 -15.977 1 98.06 173 ALA B N 1
ATOM 2705 C CA . ALA B 1 173 ? -5.039 -8.469 -16.656 1 98.06 173 ALA B CA 1
ATOM 2706 C C . ALA B 1 173 ? -4.152 -9.32 -15.758 1 98.06 173 ALA B C 1
ATOM 2708 O O . ALA B 1 173 ? -4.242 -10.555 -15.773 1 98.06 173 ALA B O 1
ATOM 2709 N N . GLN B 1 174 ? -3.34 -8.688 -15 1 98.06 174 GLN B N 1
ATOM 2710 C CA . GLN B 1 174 ? -2.461 -9.406 -14.078 1 98.06 174 GLN B CA 1
ATOM 2711 C C . GLN B 1 174 ? -3.262 -10.117 -12.992 1 98.06 174 GLN B C 1
ATOM 2713 O O . GLN B 1 174 ? -2.98 -11.273 -12.664 1 98.06 174 GLN B O 1
ATOM 2718 N N . VAL B 1 175 ? -4.254 -9.469 -12.414 1 98.69 175 VAL B N 1
ATOM 2719 C CA . VAL B 1 175 ? -5.066 -10.086 -11.375 1 98.69 175 VAL B CA 1
ATOM 2720 C C . VAL B 1 175 ? -5.852 -11.258 -11.961 1 98.69 175 VAL B C 1
ATOM 2722 O O . VAL B 1 175 ? -5.934 -12.328 -11.344 1 98.69 175 VAL B O 1
ATOM 2725 N N . LEU B 1 176 ? -6.387 -11.039 -13.133 1 98.12 176 LEU B N 1
ATOM 2726 C CA . LEU B 1 176 ? -7.18 -12.094 -13.742 1 98.12 176 LEU B CA 1
ATOM 2727 C C . LEU B 1 176 ? -6.305 -13.289 -14.109 1 98.12 176 LEU B C 1
ATOM 2729 O O . LEU B 1 176 ? -6.746 -14.438 -14.016 1 98.12 176 LEU B O 1
ATOM 2733 N N . ALA B 1 177 ? -5.066 -13.055 -14.5 1 97.38 177 ALA B N 1
ATOM 2734 C CA . ALA B 1 177 ? -4.133 -14.148 -14.75 1 97.38 177 ALA B CA 1
ATOM 2735 C C . ALA B 1 177 ? -3.869 -14.945 -13.477 1 97.38 177 ALA B C 1
ATOM 2737 O O . ALA B 1 177 ? -3.834 -16.172 -13.5 1 97.38 177 ALA B O 1
ATOM 2738 N N . ALA B 1 178 ? -3.68 -14.266 -12.383 1 97.31 178 ALA B N 1
ATOM 2739 C CA . ALA B 1 178 ? -3.488 -14.93 -11.102 1 97.31 178 ALA B CA 1
ATOM 2740 C C . ALA B 1 178 ? -4.727 -15.734 -10.711 1 97.31 178 ALA B C 1
ATOM 2742 O O . ALA B 1 178 ? -4.609 -16.844 -10.18 1 97.31 178 ALA B O 1
ATOM 2743 N N . LEU B 1 179 ? -5.883 -15.094 -10.945 1 97.19 179 LEU B N 1
ATOM 2744 C CA . LEU B 1 179 ? -7.145 -15.773 -10.656 1 97.19 179 LEU B CA 1
ATOM 2745 C C . LEU B 1 179 ? -7.258 -17.062 -11.453 1 97.19 179 LEU B C 1
ATOM 2747 O O . LEU B 1 179 ? -7.672 -18.094 -10.914 1 97.19 179 LEU B O 1
ATOM 2751 N N . ASP B 1 180 ? -6.867 -17.047 -12.703 1 96.38 180 ASP B N 1
ATOM 2752 C CA . ASP B 1 180 ? -6.914 -18.25 -13.547 1 96.38 180 ASP B CA 1
ATOM 2753 C C . ASP B 1 180 ? -6.012 -19.344 -13 1 96.38 180 ASP B C 1
ATOM 2755 O O . ASP B 1 180 ? -6.379 -20.516 -13.016 1 96.38 180 ASP B O 1
ATOM 2759 N N . LYS B 1 181 ? -4.883 -19 -12.5 1 95.44 181 LYS B N 1
ATOM 2760 C CA . LYS B 1 181 ? -3.977 -19.969 -11.891 1 95.44 181 LYS B CA 1
ATOM 2761 C C . LYS B 1 181 ? -4.578 -20.562 -10.617 1 95.44 181 LYS B C 1
ATOM 2763 O O . LYS B 1 181 ? -4.469 -21.766 -10.383 1 95.44 181 LYS B O 1
ATOM 2768 N N . GLU B 1 182 ? -5.207 -19.656 -9.844 1 95.38 182 GLU B N 1
ATOM 2769 C CA . GLU B 1 182 ? -5.84 -20.109 -8.602 1 95.38 182 GLU B CA 1
ATOM 2770 C C . GLU B 1 182 ? -6.957 -21.109 -8.883 1 95.38 182 GLU B C 1
ATOM 2772 O O . GLU B 1 182 ? -7.211 -22 -8.078 1 95.38 182 GLU B O 1
ATOM 2777 N N . LEU B 1 183 ? -7.59 -20.891 -10.008 1 93.94 183 LEU B N 1
ATOM 2778 C CA . LEU B 1 183 ? -8.781 -21.672 -10.305 1 93.94 183 LEU B CA 1
ATOM 2779 C C . LEU B 1 183 ? -8.43 -22.906 -11.133 1 93.94 183 LEU B C 1
ATOM 2781 O O . LEU B 1 183 ? -9.25 -23.812 -11.281 1 93.94 183 LEU B O 1
ATOM 2785 N N . SER B 1 184 ? -7.25 -22.812 -11.742 1 84.69 184 SER B N 1
ATOM 2786 C CA . SER B 1 184 ? -6.836 -23.938 -12.57 1 84.69 184 SER B CA 1
ATOM 2787 C C . SER B 1 184 ? -6.516 -25.156 -11.711 1 84.69 184 SER B C 1
ATOM 2789 O O . SER B 1 184 ? -5.902 -25.031 -10.648 1 84.69 184 SER B O 1
ATOM 2791 N N . SER B 1 185 ? -7.527 -26.203 -11.25 1 58.84 185 SER B N 1
ATOM 2792 C CA . SER B 1 185 ? -7.336 -27.5 -10.617 1 58.84 185 SER B CA 1
ATOM 2793 C C . SER B 1 185 ? -6.129 -28.234 -11.203 1 58.84 185 SER B C 1
ATOM 2795 O O . SER B 1 185 ? -5.812 -28.062 -12.383 1 58.84 185 SER B O 1
#

Nearest PDB structures (foldseek):
  2g3b-assembly1_B  TM=8.508E-01  e=1.450E-06  Rhodococcus jostii RHA1
  2dg8-assembly1_D  TM=8.076E-01  e=1.520E-06  Streptomyces coelicolor A3(2)
  4kwa-assembly1_B  TM=8.563E-01  e=7.921E-06  Saccharomonospora viridis DSM 43017
  7acl-assembly1_B  TM=7.674E-01  e=1.607E-05  Escherichia coli
  6o6o-assembly1_B  TM=8.256E-01  e=5.069E-03  Mycobacterium tuberculosis

InterPro domains:
  IPR001647 DNA-binding HTH domain, TetR-type [PF00440] (9-55)
  IPR001647 DNA-binding HTH domain, TetR-type [PS50977] (3-63)
  IPR009057 Homedomain-like superfamily [SSF46689] (4-81)
  IPR017757 Transcriptional repressor BetI [MF_00768] (1-185)
  IPR017757 Transcriptional repressor BetI [NF001978] (1-184)
  IPR017757 Transcriptional repressor BetI [TIGR03384] (1-183)
  IPR036271 Tetracyclin repressor-like, C-terminal domain superfamily [SSF48498] (76-182)
  IPR039538 BetI-type transcriptional repressor, C-terminal [PF13977] (77-183)
  IPR050109 HTH-type, TetR-like transcriptional regulator [PTHR30055] (4-178)

pLDDT: mean 94.62, std 5.78, range [55.5, 98.81]